Protein AF-A0AAN1XV46-F1 (afdb_monomer_lite)

Secondary structure (DSSP, 8-state):
-HHHHHHHHHHHHHTT--HHHHHHHHHHHHHHHHHHHHH-TT-HHHHHHHHHHHHHHHHTT--HHHH--S-HHHHHHHHHHHTT-TTTHHHHHHHHHHHHHHTT-HHHHHHHHHHHHHHHHHHSTT-HHHHHHHHHHHHHHHHHH--HHHHHHHHHHHTSTTS-GGG--HHHHHHHHHHHHHHHTT-TT--HHHHHHHHHHHHHHHHS------S-S--TT-S---PPPTT--BTTTTB-HHHHHHHHHHHHHHHHTT-GGGGHHHHHHHHHHHHHHHHH-TT-THHHHHHHHHHHHHHHH--HHHHHHHHHHHHHHHHH-TTSHHHHHTT--

Foldseek 3Di:
DLVVLVVCVVVCVVVPDFLLVLLVSLLVLLLVLLCCVVPPVPPPVNLVSLVVNLVSCLVQLPALQQSLSLSLVSSLVSLVVCCPPPVRNVSSVVSNVRVVCLVPPLLVSLVSQLVSLVVQCVVRVLRQCSLLSNLSSLLLSCLSPVDCVSVLSSLQSLLDPSHPLLLNDPLSCVRNVVQLVCLCVPHPPHDPSSNVSSVSNVVCNVPDPRDPCPPDPPPVLPDPQDADDQCAFFFPVRAGPVRLVVLLVVLVVVLVVVVAQVCLVSLVRSVRRLVRNCSNRVRHLCSLVSLLSSLVSLVSNPDPSSVVVNVVSLSCCSRNPVSDPSNVVSSVD

Structure (mmCIF, N/CA/C/O backbone):
data_AF-A0AAN1XV46-F1
#
_entry.id   AF-A0AAN1XV46-F1
#
loop_
_atom_site.group_PDB
_atom_site.id
_atom_site.type_symbol
_atom_site.label_atom_id
_atom_site.label_alt_id
_atom_site.label_comp_id
_atom_site.label_asym_id
_atom_site.label_entity_id
_atom_site.label_seq_id
_atom_site.pdbx_PDB_ins_code
_atom_site.Cartn_x
_atom_site.Cartn_y
_atom_site.Cartn_z
_atom_site.occupancy
_atom_site.B_iso_or_equiv
_atom_site.auth_seq_id
_atom_site.auth_comp_id
_atom_site.auth_asym_id
_atom_site.auth_atom_id
_atom_site.pdbx_PDB_model_num
ATOM 1 N N . MET A 1 1 ? -21.888 11.634 14.344 1.00 65.06 1 MET A N 1
ATOM 2 C CA . MET A 1 1 ? -21.239 10.552 13.579 1.00 65.06 1 MET A CA 1
ATOM 3 C C . MET A 1 1 ? -20.316 9.718 14.468 1.00 65.06 1 MET A C 1
ATOM 5 O O . MET A 1 1 ? -20.618 8.549 14.656 1.00 65.06 1 MET A O 1
ATOM 9 N N . TYR A 1 2 ? -19.307 10.312 15.125 1.00 64.69 2 TYR A N 1
ATOM 10 C CA . TYR A 1 2 ? -18.382 9.613 16.047 1.00 64.69 2 TYR A CA 1
ATOM 11 C C . TYR A 1 2 ? -19.050 8.652 17.052 1.00 64.69 2 TYR A C 1
ATOM 13 O O . TYR A 1 2 ? -18.751 7.462 17.062 1.00 64.69 2 TYR A O 1
ATOM 21 N N . LYS A 1 3 ? -19.997 9.141 17.872 1.00 70.38 3 LYS A N 1
ATOM 22 C CA . LYS A 1 3 ? -20.675 8.310 18.890 1.00 70.38 3 LYS A CA 1
ATOM 23 C C . LYS A 1 3 ? -21.382 7.097 18.276 1.00 70.38 3 LYS A C 1
ATOM 25 O O . LYS A 1 3 ? -21.417 6.040 18.890 1.00 70.38 3 LYS A O 1
ATOM 30 N N . THR A 1 4 ? -21.920 7.256 17.069 1.00 75.38 4 THR A N 1
ATOM 31 C CA . THR A 1 4 ? -22.588 6.186 16.324 1.00 75.38 4 THR A CA 1
ATOM 32 C C . THR A 1 4 ? -21.579 5.153 15.834 1.00 75.38 4 THR A C 1
ATOM 34 O O . THR A 1 4 ? -21.790 3.971 16.066 1.00 75.38 4 THR A O 1
ATOM 37 N N . MET A 1 5 ? -20.468 5.586 15.227 1.00 74.12 5 MET A N 1
ATOM 38 C CA . MET A 1 5 ? -19.409 4.684 14.754 1.00 74.12 5 MET A CA 1
ATOM 39 C C . MET A 1 5 ? -18.810 3.884 15.912 1.00 74.12 5 MET A C 1
ATOM 41 O O . MET A 1 5 ? -18.788 2.658 15.863 1.00 74.12 5 MET A O 1
ATOM 45 N N . LYS A 1 6 ? -18.451 4.558 17.013 1.00 73.62 6 LYS A N 1
ATOM 46 C CA . LYS A 1 6 ? -17.937 3.890 18.212 1.00 73.62 6 LYS A CA 1
ATOM 47 C C . LYS A 1 6 ? -18.947 2.912 18.822 1.00 73.62 6 LYS A C 1
ATOM 49 O O . LYS A 1 6 ? -18.564 1.809 19.184 1.00 73.62 6 LYS A O 1
ATOM 54 N N . ALA A 1 7 ? -20.228 3.272 18.905 1.00 76.19 7 ALA A N 1
ATOM 55 C CA . ALA A 1 7 ? -21.250 2.355 19.411 1.00 76.19 7 ALA A CA 1
ATOM 56 C C . ALA A 1 7 ? -21.427 1.117 18.514 1.00 76.19 7 ALA A C 1
ATOM 58 O O . ALA A 1 7 ? -21.650 0.022 19.027 1.00 76.19 7 ALA A O 1
ATOM 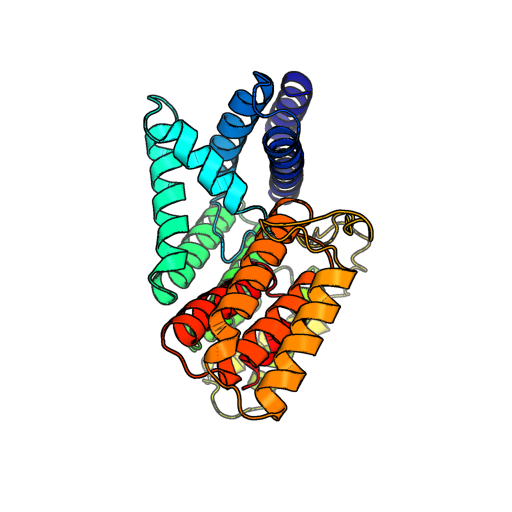59 N N . VAL A 1 8 ? -21.315 1.276 17.188 1.00 77.25 8 VAL A N 1
ATOM 60 C CA . VAL A 1 8 ? -21.318 0.154 16.236 1.00 77.25 8 VAL A CA 1
ATOM 61 C C . VAL A 1 8 ? -20.093 -0.732 16.453 1.00 77.25 8 VAL A C 1
ATOM 63 O O . VAL A 1 8 ? -20.259 -1.945 16.556 1.00 77.25 8 VAL A O 1
ATOM 66 N N . TYR A 1 9 ? -18.905 -0.138 16.608 1.00 79.69 9 TYR A N 1
ATOM 67 C CA . TYR A 1 9 ? -17.678 -0.871 16.918 1.00 79.69 9 TYR A CA 1
ATOM 68 C C . TYR A 1 9 ? -17.781 -1.651 18.224 1.00 79.69 9 TYR A C 1
ATOM 70 O O . TYR A 1 9 ? -17.557 -2.854 18.239 1.00 79.69 9 TYR A O 1
ATOM 78 N N . ASP A 1 10 ? -18.173 -0.991 19.314 1.00 78.00 10 ASP A N 1
ATOM 79 C CA . ASP A 1 10 ? -18.246 -1.606 20.639 1.00 78.00 10 ASP A CA 1
ATOM 80 C C . ASP A 1 10 ? -19.268 -2.757 20.649 1.00 78.00 10 ASP A C 1
ATOM 82 O O . ASP A 1 10 ? -18.996 -3.835 21.180 1.00 78.00 10 ASP A O 1
ATOM 86 N N . LYS A 1 11 ? -20.427 -2.568 20.000 1.00 79.94 11 LYS A N 1
ATOM 87 C CA . LYS A 1 11 ? -21.441 -3.621 19.829 1.00 79.94 11 LYS A CA 1
ATOM 88 C C . LYS A 1 11 ? -20.911 -4.789 18.997 1.00 79.94 11 LYS A C 1
ATOM 90 O O . LYS A 1 11 ? -21.185 -5.949 19.304 1.00 79.94 11 LYS A O 1
ATOM 95 N N . GLY A 1 12 ? -20.178 -4.476 17.939 1.00 78.12 12 GLY A N 1
ATOM 96 C CA . GLY A 1 12 ? -19.571 -5.441 17.045 1.00 78.12 12 GLY A CA 1
ATOM 97 C C . GLY A 1 12 ? -18.486 -6.287 17.699 1.00 78.12 12 GLY A C 1
ATOM 98 O O . GLY A 1 12 ? -18.558 -7.514 17.704 1.00 78.12 12 GLY A O 1
ATOM 99 N N . ALA A 1 13 ? -17.536 -5.626 18.355 1.00 76.81 13 ALA A N 1
ATOM 100 C CA . ALA A 1 13 ? -16.491 -6.255 19.148 1.00 76.81 13 ALA A CA 1
ATOM 101 C C . ALA A 1 13 ? -17.080 -7.153 20.249 1.00 76.81 13 ALA A C 1
ATOM 103 O O . ALA A 1 13 ? -16.630 -8.285 20.413 1.00 76.81 13 ALA A O 1
ATOM 104 N N . ALA A 1 14 ? -18.136 -6.704 20.939 1.00 77.50 14 ALA A N 1
ATOM 105 C CA . ALA A 1 14 ? -18.854 -7.516 21.926 1.00 77.50 14 ALA A CA 1
ATOM 106 C C . ALA A 1 14 ? -19.560 -8.745 21.321 1.00 77.50 14 ALA A C 1
ATOM 108 O O . ALA A 1 14 ? -19.832 -9.707 22.034 1.00 77.50 14 ALA A O 1
ATOM 109 N N . SER A 1 15 ? -19.840 -8.725 20.015 1.00 82.06 15 SER A N 1
ATOM 110 C CA . SER A 1 15 ? -20.450 -9.836 19.275 1.00 82.06 15 SER A CA 1
ATOM 111 C C . SER A 1 15 ? -19.416 -10.791 18.660 1.00 82.06 15 SER A C 1
ATOM 113 O O . SER A 1 15 ? -19.807 -11.729 17.972 1.00 82.06 15 SER A O 1
ATOM 115 N N . GLY A 1 16 ? -18.117 -10.569 18.898 1.00 81.50 16 GLY A N 1
ATOM 116 C CA . GLY A 1 16 ? -17.047 -11.428 18.388 1.00 81.50 16 GLY A CA 1
ATOM 117 C C . GLY A 1 16 ? -16.738 -11.221 16.905 1.00 81.50 16 GLY A C 1
ATOM 118 O O . GLY A 1 16 ? -16.591 -12.201 16.184 1.00 81.50 16 GLY A O 1
ATOM 119 N N . TRP A 1 17 ? -16.657 -9.963 16.452 1.00 82.75 17 TRP A N 1
ATOM 120 C CA . TRP A 1 17 ? -16.274 -9.616 15.075 1.00 82.75 17 TRP A CA 1
ATOM 121 C C . TRP A 1 17 ? -15.082 -10.415 14.542 1.00 82.75 17 TRP A C 1
ATOM 123 O O . TRP A 1 17 ? -14.042 -10.524 15.204 1.00 82.75 17 TRP A O 1
ATOM 133 N N . HIS A 1 18 ? -15.241 -10.888 13.306 1.00 85.12 18 HIS A N 1
ATOM 134 C CA . HIS A 1 18 ? -14.164 -11.463 12.514 1.00 85.12 18 HIS A CA 1
ATOM 135 C C . HIS A 1 18 ? -13.169 -10.369 12.108 1.00 85.12 18 HIS A C 1
ATOM 137 O O . HIS A 1 18 ? -13.469 -9.172 12.187 1.00 85.12 18 HIS A O 1
ATOM 143 N N . LEU A 1 19 ? -11.976 -10.759 11.652 1.00 87.00 19 LEU A N 1
ATOM 144 C CA . LEU A 1 19 ? -10.972 -9.784 11.220 1.00 87.00 19 LEU A CA 1
ATOM 145 C C . LEU A 1 19 ? -11.500 -8.922 10.060 1.00 87.00 19 LEU A C 1
ATOM 147 O O . LEU A 1 19 ? -11.305 -7.709 10.058 1.00 87.00 19 LEU A O 1
ATOM 151 N N . ALA A 1 20 ? -12.250 -9.531 9.136 1.00 82.44 20 ALA A N 1
ATOM 152 C CA . ALA A 1 20 ? -12.900 -8.836 8.023 1.00 82.44 20 ALA A CA 1
ATOM 153 C C . ALA A 1 20 ? -13.781 -7.659 8.480 1.00 82.44 20 ALA A C 1
ATOM 155 O O . ALA A 1 20 ? -13.683 -6.568 7.925 1.00 82.44 20 ALA A O 1
ATOM 156 N N . ASP A 1 21 ? -14.603 -7.863 9.517 1.00 83.69 21 ASP A N 1
ATOM 157 C CA . ASP A 1 21 ? -15.519 -6.835 10.028 1.00 83.69 21 ASP A CA 1
ATOM 158 C C . ASP A 1 21 ? -14.743 -5.650 10.626 1.00 83.69 21 ASP A C 1
ATOM 160 O O . ASP A 1 21 ? -15.125 -4.487 10.476 1.00 83.69 21 ASP A O 1
ATOM 164 N N . LYS A 1 22 ? -13.616 -5.935 11.294 1.00 87.25 22 LYS A N 1
ATOM 165 C CA . LYS A 1 22 ? -12.754 -4.896 11.869 1.00 87.25 22 LYS A CA 1
ATOM 166 C C . LYS A 1 22 ? -12.048 -4.073 10.796 1.00 87.25 22 LYS A C 1
ATOM 168 O O . LYS A 1 22 ? -11.961 -2.857 10.947 1.00 8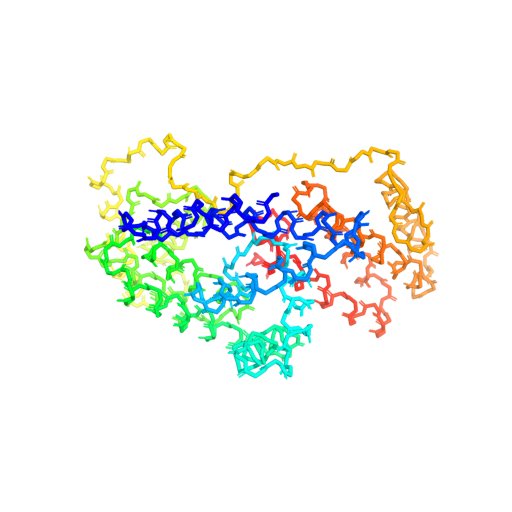7.25 22 LYS A O 1
ATOM 173 N N . LEU A 1 23 ? -11.565 -4.722 9.738 1.00 85.75 23 LEU A N 1
ATOM 174 C CA . LEU A 1 23 ? -10.908 -4.060 8.609 1.00 85.75 23 LEU A CA 1
ATOM 175 C C . LEU A 1 23 ? -11.890 -3.170 7.830 1.00 85.75 23 LEU A C 1
ATOM 177 O O . LEU A 1 23 ? -11.560 -2.026 7.522 1.00 85.75 23 LEU A O 1
ATOM 181 N N . ASP A 1 24 ? -13.122 -3.635 7.602 1.00 82.50 24 ASP A N 1
ATOM 182 C CA . ASP A 1 24 ? -14.183 -2.840 6.959 1.00 82.50 24 ASP A CA 1
ATOM 183 C C . ASP A 1 24 ? -14.545 -1.592 7.783 1.00 82.50 24 ASP A C 1
ATOM 185 O O . ASP A 1 24 ? -14.610 -0.459 7.285 1.00 82.50 24 ASP A O 1
ATOM 189 N N . TYR A 1 25 ? -14.697 -1.776 9.098 1.00 85.56 25 TYR A N 1
ATOM 190 C CA . TYR A 1 25 ? -14.918 -0.657 10.005 1.00 85.56 25 TYR A CA 1
ATOM 191 C C . TYR A 1 25 ? -13.743 0.328 9.998 1.00 85.56 25 TYR A C 1
ATOM 193 O O . TYR A 1 25 ? -13.960 1.542 9.974 1.00 85.56 25 TYR A O 1
ATOM 201 N N . PHE A 1 26 ? -12.507 -0.172 9.990 1.00 88.56 26 PHE A N 1
ATOM 202 C CA . PHE A 1 26 ? -11.319 0.669 9.936 1.00 88.56 26 PHE A CA 1
ATOM 203 C C . PHE A 1 26 ? -11.252 1.483 8.638 1.00 88.56 26 PHE A C 1
ATOM 205 O O . PHE A 1 26 ? -11.089 2.699 8.713 1.00 88.56 26 PHE A O 1
ATOM 212 N N . SER A 1 27 ? -11.517 0.880 7.474 1.00 83.56 27 SER A N 1
ATOM 213 C CA . SER A 1 27 ? -11.634 1.618 6.205 1.00 83.56 27 SER A CA 1
ATOM 214 C C . SER A 1 27 ? -12.686 2.731 6.286 1.00 83.56 27 SER A C 1
ATOM 216 O O . SER A 1 27 ? -12.450 3.858 5.851 1.00 83.56 27 SER A O 1
ATOM 218 N N . THR A 1 28 ? -13.834 2.461 6.915 1.00 84.12 28 THR A N 1
ATOM 219 C CA . THR A 1 28 ? -14.880 3.478 7.115 1.00 84.12 28 THR A CA 1
ATOM 220 C C . THR A 1 28 ? -14.403 4.634 8.004 1.00 84.12 28 THR A C 1
ATOM 222 O O . THR A 1 28 ? -14.747 5.794 7.759 1.00 84.12 28 THR A O 1
ATOM 225 N N . VAL A 1 29 ? -13.603 4.346 9.038 1.00 88.94 29 VAL A N 1
ATOM 226 C CA . VAL A 1 29 ? -12.967 5.371 9.881 1.00 88.94 29 VAL A CA 1
ATOM 227 C C . VAL A 1 29 ? -11.990 6.214 9.069 1.00 88.94 29 VAL A C 1
ATOM 229 O O . VAL A 1 29 ? -12.037 7.438 9.191 1.00 88.94 29 VAL A O 1
ATOM 232 N N . LEU A 1 30 ? -11.165 5.595 8.221 1.00 88.81 30 LEU A N 1
ATOM 233 C CA . LEU A 1 30 ? -10.229 6.311 7.354 1.00 88.81 30 LEU A CA 1
ATOM 234 C C . LEU A 1 30 ? -10.972 7.229 6.379 1.00 88.81 30 LEU A C 1
ATOM 236 O O . LEU A 1 30 ? -10.674 8.418 6.318 1.00 88.81 30 LEU A O 1
ATOM 240 N N . ASP A 1 31 ? -11.994 6.732 5.681 1.00 84.12 31 ASP A N 1
ATOM 241 C CA . ASP A 1 31 ? -12.772 7.536 4.729 1.00 84.12 31 ASP A CA 1
ATOM 242 C C . ASP A 1 31 ? -13.469 8.728 5.404 1.00 84.12 31 ASP A C 1
ATOM 244 O O . ASP A 1 31 ? -13.415 9.857 4.904 1.00 84.12 31 ASP A O 1
ATOM 248 N N . ALA A 1 32 ? -14.074 8.509 6.576 1.00 85.88 32 ALA A N 1
ATOM 249 C CA . ALA A 1 32 ? -14.659 9.589 7.363 1.00 85.88 32 ALA A CA 1
ATOM 250 C C . ALA A 1 32 ? -13.591 10.591 7.822 1.00 85.88 32 ALA A C 1
ATOM 252 O O . ALA A 1 32 ? -13.772 11.801 7.689 1.00 85.88 32 ALA A O 1
ATOM 253 N N . GLY A 1 33 ? -12.473 10.092 8.343 1.00 89.62 33 GLY A N 1
ATOM 254 C CA . GLY A 1 33 ? -11.365 10.889 8.842 1.00 89.62 33 GLY A CA 1
ATOM 255 C C . GLY A 1 33 ? -10.748 11.791 7.779 1.00 89.62 33 GLY A C 1
ATOM 256 O O . GLY A 1 33 ? -10.636 12.999 7.994 1.00 89.62 33 GLY A O 1
ATOM 257 N N . ARG A 1 34 ? -10.456 11.240 6.596 1.00 89.56 34 ARG A N 1
ATOM 258 C CA . ARG A 1 34 ? -9.976 11.997 5.431 1.00 89.56 34 ARG A CA 1
ATOM 259 C C . ARG A 1 34 ? -10.951 13.099 5.034 1.00 89.56 34 ARG A C 1
ATOM 261 O O . ARG A 1 34 ? -10.552 14.251 4.880 1.00 89.56 34 ARG A O 1
ATOM 268 N N . ALA A 1 35 ? -12.240 12.772 4.912 1.00 85.25 35 ALA A N 1
ATOM 269 C CA . ALA A 1 35 ? -13.261 13.750 4.544 1.00 85.25 35 ALA A CA 1
ATOM 270 C C . ALA A 1 35 ? -13.363 14.897 5.566 1.00 85.25 35 ALA A C 1
ATOM 272 O O . ALA A 1 35 ? -13.546 16.056 5.180 1.00 85.25 35 ALA A O 1
ATOM 273 N N . TYR A 1 36 ? -13.225 14.591 6.860 1.00 89.94 36 TYR A N 1
ATOM 274 C CA . TYR A 1 36 ? -13.186 15.597 7.919 1.00 89.94 36 TYR A CA 1
ATOM 275 C C . TYR A 1 36 ? -11.918 16.446 7.862 1.00 89.94 36 TYR A C 1
ATOM 277 O O . TYR A 1 36 ? -12.033 17.665 7.922 1.00 89.94 36 TYR A O 1
ATOM 285 N N . GLU A 1 37 ? -10.735 15.857 7.690 1.00 91.38 37 GLU A N 1
ATOM 286 C CA . GLU A 1 37 ? -9.494 16.635 7.586 1.00 91.38 37 GLU A CA 1
ATOM 287 C C . GLU A 1 37 ? -9.535 17.608 6.402 1.00 91.38 37 GLU A C 1
ATOM 289 O O . GLU A 1 37 ? -9.153 18.767 6.546 1.00 91.38 37 GLU A O 1
ATOM 294 N N . LEU A 1 38 ? -10.065 17.162 5.261 1.00 86.31 38 LEU A N 1
ATOM 295 C CA . LEU A 1 38 ? -10.110 17.956 4.034 1.00 86.31 38 LEU A CA 1
ATOM 296 C C . LEU A 1 38 ? -11.186 19.052 4.053 1.00 86.31 38 LEU A C 1
ATOM 298 O O . LEU A 1 38 ? -10.983 20.116 3.475 1.00 86.31 38 LEU A O 1
ATOM 302 N N . ARG A 1 39 ? -12.346 18.818 4.687 1.00 86.50 39 ARG A N 1
ATOM 303 C CA . ARG A 1 39 ? -13.511 19.729 4.588 1.00 86.50 39 ARG A CA 1
ATOM 304 C C . ARG A 1 39 ? -13.920 20.393 5.898 1.00 86.50 39 ARG A C 1
ATOM 306 O O . ARG A 1 39 ? -14.662 21.373 5.876 1.00 86.50 39 ARG A O 1
ATOM 313 N N . ARG A 1 40 ? -13.528 19.830 7.040 1.00 87.50 40 ARG A N 1
ATOM 314 C CA . ARG A 1 40 ? -13.988 20.211 8.388 1.00 87.50 40 ARG A CA 1
ATOM 315 C C . ARG A 1 40 ? -12.877 20.041 9.425 1.00 87.50 40 ARG A C 1
ATOM 317 O O . ARG A 1 40 ? -13.095 19.463 10.489 1.00 87.50 40 ARG A O 1
ATOM 324 N N . ARG A 1 41 ? -11.683 20.542 9.104 1.00 89.00 41 ARG A N 1
ATOM 325 C CA . ARG A 1 41 ? -10.469 20.333 9.903 1.00 89.00 41 ARG A CA 1
ATOM 326 C C . ARG A 1 41 ? -10.633 20.722 11.374 1.00 89.00 41 ARG A C 1
ATOM 328 O O . ARG A 1 41 ? -10.190 19.973 12.242 1.00 89.00 41 ARG A O 1
ATOM 335 N N . ASP A 1 42 ? -11.313 21.839 11.622 1.00 89.19 42 ASP A N 1
ATOM 336 C CA . ASP A 1 42 ? -11.521 22.415 12.957 1.00 89.19 42 ASP A CA 1
ATOM 337 C C . ASP A 1 42 ? -12.712 21.801 13.719 1.00 89.19 42 ASP A C 1
ATOM 339 O O . ASP A 1 42 ? -12.996 22.190 14.853 1.00 89.19 42 ASP A O 1
ATOM 343 N N . ASP A 1 43 ? -13.435 20.843 13.126 1.00 89.44 43 ASP A N 1
ATOM 344 C CA . ASP A 1 43 ? -14.524 20.147 13.814 1.00 89.44 43 ASP A CA 1
ATOM 345 C C . ASP A 1 43 ? -13.940 19.252 14.928 1.00 89.44 43 ASP A C 1
ATOM 347 O O . ASP A 1 43 ? -13.081 18.409 14.648 1.00 89.44 43 ASP A O 1
ATOM 351 N N . PRO A 1 44 ? -14.416 19.350 16.185 1.00 87.31 44 PRO A N 1
ATOM 352 C CA . PRO A 1 44 ? -13.947 18.500 17.282 1.00 87.31 44 PRO A CA 1
ATOM 353 C C . PRO A 1 44 ? -14.053 16.990 17.004 1.00 87.31 44 PRO A C 1
ATOM 355 O O . PRO A 1 44 ? -13.326 16.195 17.600 1.00 87.31 44 PRO A O 1
ATOM 358 N N . GLN A 1 45 ? -14.944 16.568 16.098 1.00 88.31 45 GLN A N 1
ATOM 359 C CA . GLN A 1 45 ? -15.054 15.168 15.679 1.00 88.31 45 GLN A CA 1
ATOM 360 C C . GLN A 1 45 ? -13.829 14.689 14.892 1.00 88.31 45 GLN A C 1
ATOM 362 O O . GLN A 1 45 ? -13.541 13.495 14.930 1.00 88.31 45 GLN A O 1
ATOM 367 N N . ASN A 1 46 ? -13.084 15.585 14.239 1.00 90.44 46 ASN A N 1
ATOM 368 C CA . ASN A 1 46 ? -11.854 15.239 13.530 1.00 90.44 46 ASN A CA 1
ATOM 369 C C . ASN A 1 46 ? -10.777 14.722 14.499 1.00 90.44 46 ASN A C 1
ATOM 371 O O . ASN A 1 46 ? -10.190 13.667 14.273 1.00 90.44 46 ASN A O 1
ATOM 375 N N . ALA A 1 47 ? -10.579 15.400 15.636 1.00 90.38 47 ALA A N 1
ATOM 376 C CA . ALA A 1 47 ? -9.656 14.933 16.675 1.00 90.38 47 ALA A CA 1
ATOM 377 C C . ALA A 1 47 ? -10.053 13.540 17.197 1.00 90.38 47 ALA A C 1
ATOM 379 O O . ALA A 1 47 ? -9.212 12.654 17.326 1.00 90.38 47 ALA A O 1
ATOM 380 N N . ALA A 1 48 ? -11.351 13.315 17.415 1.00 90.25 48 ALA A N 1
ATOM 381 C CA . ALA A 1 48 ? -11.857 12.021 17.861 1.00 90.25 48 ALA A CA 1
ATOM 382 C C . ALA A 1 48 ? -11.639 10.898 16.823 1.00 90.25 48 ALA A C 1
ATOM 384 O O . ALA A 1 48 ? -11.309 9.775 17.202 1.00 90.25 48 ALA A O 1
ATOM 385 N N . LEU A 1 49 ? -11.789 11.194 15.526 1.00 92.06 49 LEU A N 1
ATOM 386 C CA . LEU A 1 49 ? -11.508 10.248 14.437 1.00 92.06 49 LEU A CA 1
ATOM 387 C C . LEU A 1 49 ? -10.016 9.903 14.344 1.00 92.06 49 LEU A C 1
ATOM 389 O O . LEU A 1 49 ? -9.686 8.728 14.185 1.00 92.06 49 LEU A O 1
ATOM 393 N N . LYS A 1 50 ? -9.118 10.877 14.538 1.00 94.69 50 LYS A N 1
ATOM 394 C CA . LYS A 1 50 ? -7.666 10.629 14.613 1.00 94.69 50 LYS A CA 1
ATOM 395 C C . LYS A 1 50 ? -7.311 9.691 15.769 1.00 94.69 50 LYS A C 1
ATOM 397 O O . LYS A 1 50 ? -6.554 8.745 15.580 1.00 94.69 50 LYS A O 1
ATOM 402 N N . GLY A 1 51 ? -7.921 9.890 16.940 1.00 93.88 51 GLY A N 1
ATOM 403 C CA . GLY A 1 51 ? -7.738 8.999 18.089 1.00 93.88 51 GLY A CA 1
ATOM 404 C C . GLY A 1 51 ? -8.180 7.558 17.806 1.00 93.88 51 GLY A C 1
ATOM 405 O O . GLY A 1 51 ? -7.427 6.628 18.083 1.00 93.88 51 GLY A O 1
ATOM 406 N N . ILE A 1 52 ? -9.358 7.366 17.191 1.00 91.88 52 ILE A N 1
ATOM 407 C CA . ILE A 1 52 ? -9.823 6.029 16.767 1.00 91.88 52 ILE A CA 1
ATOM 408 C C . ILE A 1 52 ? -8.871 5.424 15.736 1.00 91.88 52 ILE A C 1
ATOM 410 O O . ILE A 1 52 ? -8.596 4.230 15.791 1.00 91.88 52 ILE A O 1
ATOM 414 N N . THR A 1 53 ? -8.389 6.232 14.793 1.00 94.56 53 THR A N 1
ATOM 415 C CA . THR A 1 53 ? -7.474 5.768 13.747 1.00 94.56 53 THR A CA 1
ATOM 416 C C . THR A 1 53 ? -6.219 5.168 14.366 1.00 94.56 53 THR A C 1
ATOM 418 O O . THR A 1 53 ? -5.848 4.068 13.985 1.00 94.56 53 THR A O 1
ATOM 421 N N . VAL A 1 54 ? -5.626 5.815 15.377 1.00 96.12 54 VAL A N 1
ATOM 422 C CA . VAL A 1 54 ? -4.470 5.264 16.110 1.00 96.12 54 VAL A CA 1
ATOM 423 C C . VAL A 1 54 ? -4.825 3.971 16.848 1.00 96.12 54 VAL A C 1
ATOM 425 O O . VAL A 1 54 ? -4.080 2.997 16.754 1.00 96.12 54 VAL A O 1
ATOM 428 N N . ASP A 1 55 ? -5.965 3.936 17.544 1.00 93.50 55 ASP A N 1
ATOM 429 C CA . ASP A 1 55 ? -6.397 2.755 18.304 1.00 93.50 55 ASP A CA 1
ATOM 430 C C . ASP A 1 55 ? -6.590 1.534 17.384 1.00 93.50 55 ASP A C 1
ATOM 432 O O . ASP A 1 55 ? -6.091 0.444 17.669 1.00 93.50 55 ASP A O 1
ATOM 436 N N . LEU A 1 56 ? -7.286 1.721 16.258 1.00 91.94 56 LEU A N 1
ATOM 437 C CA . LEU A 1 56 ? -7.550 0.657 15.290 1.00 91.94 56 LEU A CA 1
ATOM 438 C C . LEU A 1 56 ? -6.307 0.278 14.493 1.00 91.94 56 LEU A C 1
ATOM 440 O O . LEU A 1 56 ? -6.058 -0.911 14.338 1.00 91.94 56 LEU A O 1
ATOM 444 N N . ALA A 1 57 ? -5.514 1.248 14.031 1.00 93.81 57 ALA A N 1
ATOM 445 C CA . ALA A 1 57 ? -4.273 0.978 13.311 1.00 93.81 57 ALA A CA 1
ATOM 446 C C . ALA A 1 57 ? -3.3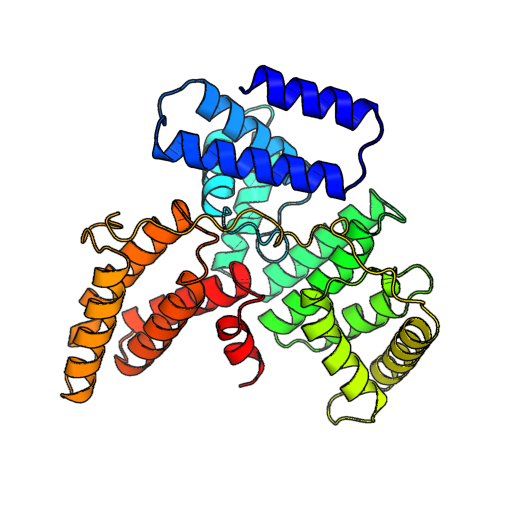01 0.169 14.178 1.00 93.81 57 ALA A C 1
ATOM 448 O O . ALA A 1 57 ? -2.700 -0.789 13.707 1.00 93.81 57 ALA A O 1
ATOM 449 N N . SER A 1 58 ? -3.197 0.482 15.472 1.00 93.94 58 SER A N 1
ATOM 450 C CA . SER A 1 58 ? -2.384 -0.309 16.397 1.00 93.94 58 SER A CA 1
ATOM 451 C C . SER A 1 58 ? -2.963 -1.705 16.629 1.00 93.94 58 SER A C 1
ATOM 453 O O . SER A 1 58 ? -2.224 -2.686 16.609 1.00 93.94 58 SER A O 1
ATOM 455 N N . GLN A 1 59 ? -4.280 -1.817 16.827 1.00 91.44 59 GLN A N 1
ATOM 456 C CA . GLN A 1 59 ? -4.934 -3.105 17.059 1.00 91.44 59 GLN A CA 1
ATOM 457 C C . GLN A 1 59 ? -4.862 -4.037 15.843 1.00 91.44 59 GLN A C 1
ATOM 459 O O . GLN A 1 59 ? -4.746 -5.249 16.014 1.00 91.44 59 GLN A O 1
ATOM 464 N N . LEU A 1 60 ? -4.981 -3.479 14.641 1.00 91.31 60 LEU A N 1
ATOM 465 C CA . LEU A 1 60 ? -5.019 -4.205 13.375 1.00 91.31 60 LEU A CA 1
ATOM 466 C C . LEU A 1 60 ? -3.648 -4.324 12.719 1.00 91.31 60 LEU A C 1
ATOM 468 O O . LEU A 1 60 ? -3.581 -4.785 11.588 1.00 91.31 60 LEU A O 1
ATOM 472 N N . GLN A 1 61 ? -2.582 -3.945 13.430 1.00 92.94 61 GLN A N 1
ATOM 473 C CA . GLN A 1 61 ? -1.210 -4.002 12.932 1.00 92.94 61 GLN A CA 1
ATOM 474 C C . GLN A 1 61 ? -1.071 -3.312 11.569 1.00 92.94 61 GLN A C 1
ATOM 476 O O . GLN A 1 61 ? -0.655 -3.924 10.593 1.00 92.94 61 GLN A O 1
ATOM 481 N N . TYR A 1 62 ? -1.479 -2.041 11.503 1.00 91.62 62 TYR A N 1
ATOM 482 C CA . TYR A 1 62 ? -1.384 -1.254 10.281 1.00 91.62 62 TYR A CA 1
ATOM 483 C C . TYR A 1 62 ? 0.042 -1.282 9.742 1.00 91.62 62 TYR A C 1
ATOM 485 O O . TYR A 1 62 ? 0.988 -0.894 10.435 1.00 91.62 62 TYR A O 1
ATOM 493 N N . ASP A 1 63 ? 0.137 -1.665 8.478 1.00 89.25 63 ASP A N 1
ATOM 494 C CA . ASP A 1 63 ? 1.371 -1.708 7.718 1.00 89.25 63 ASP A CA 1
ATOM 495 C C . ASP A 1 63 ? 1.099 -1.210 6.288 1.00 89.25 63 ASP A C 1
ATOM 497 O O . ASP A 1 63 ? 0.121 -1.647 5.660 1.00 89.25 63 ASP A O 1
ATOM 501 N N . PRO A 1 64 ? 1.912 -0.275 5.768 1.00 83.12 64 PRO A N 1
ATOM 502 C CA . PRO A 1 64 ? 1.637 0.357 4.485 1.00 83.12 64 PRO A CA 1
ATOM 503 C C . PRO A 1 64 ? 1.731 -0.621 3.307 1.00 83.12 64 PRO A C 1
ATOM 505 O O . PRO A 1 64 ? 1.024 -0.439 2.317 1.00 83.12 64 PRO A O 1
ATOM 508 N N . LEU A 1 65 ? 2.518 -1.699 3.411 1.00 84.81 65 LEU A N 1
ATOM 509 C CA . LEU A 1 65 ? 2.658 -2.682 2.341 1.00 84.81 65 LEU A CA 1
ATOM 510 C C . LEU A 1 65 ? 1.397 -3.532 2.171 1.00 84.81 65 LEU A C 1
ATOM 512 O O . LEU A 1 65 ? 1.060 -3.879 1.039 1.00 84.81 65 LEU A O 1
ATOM 516 N N . ILE A 1 66 ? 0.693 -3.870 3.256 1.00 82.56 66 ILE A N 1
ATOM 517 C CA . ILE A 1 66 ? -0.451 -4.804 3.221 1.00 82.56 66 ILE A CA 1
ATOM 518 C C . ILE A 1 66 ? -1.823 -4.146 3.402 1.00 82.56 66 ILE A C 1
ATOM 520 O O . ILE A 1 66 ? -2.811 -4.687 2.904 1.00 82.56 66 ILE A O 1
ATOM 524 N N . SER A 1 67 ? -1.915 -2.974 4.040 1.00 80.38 67 SER A N 1
ATOM 525 C CA . SER A 1 67 ? -3.217 -2.352 4.363 1.00 80.38 67 SER A CA 1
ATOM 526 C C . SER A 1 67 ? -3.956 -1.830 3.120 1.00 80.38 67 SER A C 1
ATOM 528 O O . SER A 1 67 ? -5.183 -1.895 3.059 1.00 80.38 67 SER A O 1
ATOM 530 N N . ASN A 1 68 ? -3.219 -1.423 2.074 1.00 71.56 68 ASN A N 1
ATOM 531 C CA . ASN A 1 68 ? -3.733 -1.117 0.727 1.00 71.56 68 ASN A CA 1
ATOM 532 C C . ASN A 1 68 ? -4.959 -0.177 0.673 1.00 71.56 68 ASN A C 1
ATOM 534 O O . ASN A 1 68 ? -5.805 -0.289 -0.215 1.00 71.56 68 ASN A O 1
ATOM 538 N N . ASP A 1 69 ? -5.100 0.730 1.634 1.00 72.19 69 ASP A N 1
ATOM 539 C CA . ASP A 1 69 ? -6.231 1.663 1.704 1.00 72.19 69 ASP A CA 1
ATOM 540 C C . ASP A 1 69 ? -5.969 2.986 0.971 1.00 72.19 69 ASP A C 1
ATOM 542 O O . ASP A 1 69 ? -6.907 3.761 0.758 1.00 72.19 69 ASP A O 1
ATOM 546 N N . ALA A 1 70 ? -4.712 3.232 0.574 1.00 69.31 70 ALA A N 1
ATOM 547 C CA . ALA A 1 70 ? -4.242 4.483 -0.020 1.00 69.31 70 ALA A CA 1
ATOM 548 C C . ALA A 1 70 ? -4.605 5.730 0.831 1.00 69.31 70 ALA A C 1
ATOM 550 O O . ALA A 1 70 ? -4.650 6.861 0.353 1.00 69.31 70 ALA A O 1
ATOM 551 N N . ALA A 1 71 ? -4.828 5.539 2.130 1.00 76.81 71 ALA A N 1
ATOM 552 C CA . ALA A 1 71 ? -5.102 6.550 3.142 1.00 76.81 71 ALA A CA 1
ATOM 553 C C . ALA A 1 71 ? -3.995 6.602 4.214 1.00 76.81 71 ALA A C 1
ATOM 555 O O . ALA A 1 71 ? -4.189 7.205 5.274 1.00 76.81 71 ALA A O 1
ATOM 556 N N . GLU A 1 72 ? -2.818 6.047 3.915 1.00 86.56 72 GLU A N 1
ATOM 557 C CA . GLU A 1 72 ? -1.619 6.076 4.762 1.00 86.56 72 GLU A CA 1
ATOM 558 C C . GLU A 1 72 ? -1.304 7.480 5.289 1.00 86.56 72 GLU A C 1
ATOM 560 O O . GLU A 1 72 ? -1.057 7.657 6.482 1.00 86.56 72 GLU A O 1
ATOM 565 N N . TRP A 1 73 ? -1.419 8.504 4.438 1.00 88.38 73 TRP A N 1
ATOM 566 C CA . TRP A 1 73 ? -1.218 9.902 4.825 1.00 88.38 73 TRP A CA 1
ATOM 567 C C . TRP A 1 73 ? -2.070 10.307 6.040 1.00 88.38 73 TRP A C 1
ATOM 569 O O . TRP A 1 73 ? -1.611 11.033 6.927 1.00 88.38 73 TRP A O 1
ATOM 579 N N . TYR A 1 74 ? -3.312 9.820 6.116 1.00 92.06 74 TYR A N 1
ATOM 580 C CA . TYR A 1 74 ? -4.228 10.127 7.208 1.00 92.06 74 TYR A CA 1
ATOM 581 C C . TYR A 1 74 ? -3.887 9.330 8.465 1.00 92.06 74 TYR A C 1
ATOM 583 O O . TYR A 1 74 ? -4.019 9.850 9.578 1.00 92.06 74 TYR A O 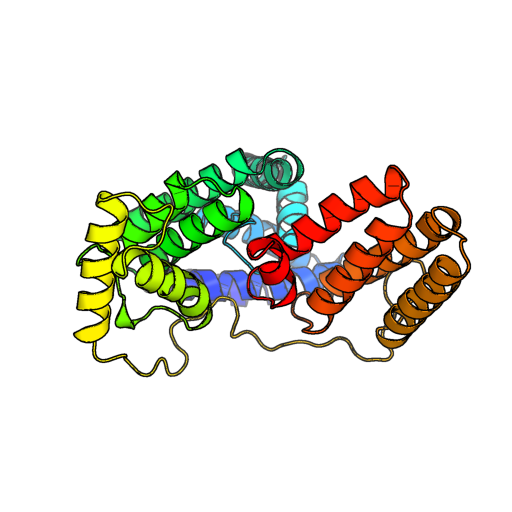1
ATOM 591 N N . VAL A 1 75 ? -3.392 8.101 8.310 1.00 93.88 75 VAL A N 1
ATOM 592 C CA . VAL A 1 75 ? -2.850 7.307 9.420 1.00 93.88 75 VAL A CA 1
ATOM 593 C C . VAL A 1 75 ? -1.621 8.001 10.009 1.00 93.88 75 VAL A C 1
ATOM 595 O O . VAL A 1 75 ? -1.580 8.222 11.222 1.00 93.88 75 VAL A O 1
ATOM 598 N N . ARG A 1 76 ? -0.682 8.461 9.169 1.00 94.06 76 ARG A N 1
ATOM 599 C CA . ARG A 1 76 ? 0.498 9.240 9.587 1.00 94.06 76 ARG A CA 1
ATOM 600 C C . ARG A 1 76 ? 0.104 10.516 10.317 1.00 94.06 76 ARG A C 1
ATOM 602 O O . ARG A 1 76 ? 0.621 10.805 11.398 1.00 94.06 76 ARG A O 1
ATOM 609 N N . LEU A 1 77 ? -0.843 11.269 9.760 1.00 94.81 77 LEU A N 1
ATOM 610 C CA . LEU A 1 77 ? -1.368 12.484 10.377 1.00 94.81 77 LEU A CA 1
ATOM 611 C C . LEU A 1 77 ? -1.996 12.201 11.749 1.00 94.81 77 LEU A C 1
ATOM 613 O O . LEU A 1 77 ? -1.762 12.941 12.707 1.00 94.81 77 LEU A O 1
ATOM 617 N N . SER A 1 78 ? -2.792 11.136 11.844 1.00 96.25 78 SER A N 1
ATOM 618 C CA . SER A 1 78 ? -3.457 10.725 13.082 1.00 96.25 78 SER A CA 1
ATOM 619 C C . SER A 1 78 ? -2.446 10.327 14.152 1.00 96.25 78 SER A C 1
ATOM 621 O O . SER A 1 78 ? -2.528 10.809 15.281 1.00 96.25 78 SER A O 1
ATOM 623 N N . ALA A 1 79 ? -1.452 9.517 13.788 1.00 96.94 79 ALA A N 1
ATOM 624 C CA . ALA A 1 79 ? -0.373 9.124 14.681 1.00 96.94 79 ALA A CA 1
ATOM 625 C C . ALA A 1 79 ? 0.454 10.339 15.133 1.00 96.94 79 ALA A C 1
ATOM 627 O O . ALA A 1 79 ? 0.683 10.525 16.324 1.00 96.94 79 ALA A O 1
ATOM 628 N N . THR A 1 80 ? 0.800 11.249 14.221 1.00 96.94 80 THR A N 1
ATOM 629 C CA . THR A 1 80 ? 1.548 12.475 14.551 1.00 96.94 80 THR A CA 1
ATOM 630 C C . THR A 1 80 ? 0.804 13.343 15.565 1.00 96.94 80 THR A C 1
ATOM 632 O O . THR A 1 80 ? 1.399 13.821 16.531 1.00 96.94 80 THR A O 1
ATOM 635 N N . ALA A 1 81 ? -0.513 13.502 15.401 1.00 96.50 81 ALA A N 1
ATOM 636 C CA . ALA A 1 81 ? -1.345 14.270 16.327 1.00 96.50 81 ALA A CA 1
ATOM 637 C C . ALA A 1 81 ? -1.381 13.683 17.752 1.00 96.50 81 ALA A C 1
ATOM 639 O O . ALA A 1 81 ? -1.599 14.424 18.709 1.00 96.50 81 ALA A O 1
ATOM 640 N N . TYR A 1 82 ? -1.154 12.375 17.896 1.00 97.31 82 TYR A N 1
ATOM 641 C CA . TYR A 1 82 ? -1.204 11.649 19.166 1.00 97.31 82 TYR A CA 1
ATOM 642 C C . TYR A 1 82 ? 0.165 11.168 19.665 1.00 97.31 82 TYR A C 1
ATOM 644 O O . TYR A 1 82 ? 0.223 10.515 20.702 1.00 97.31 82 TYR A O 1
ATOM 652 N N . ALA A 1 83 ? 1.272 11.518 19.003 1.00 97.12 83 ALA A N 1
ATOM 653 C CA . ALA A 1 83 ? 2.611 11.009 19.326 1.00 97.12 83 ALA A CA 1
ATOM 654 C C . ALA A 1 83 ? 3.078 11.319 20.763 1.00 97.12 83 ALA A C 1
ATOM 656 O O . ALA A 1 83 ? 3.899 10.590 21.314 1.00 97.12 83 ALA A O 1
ATOM 657 N N . ASN A 1 84 ? 2.544 12.380 21.375 1.00 96.69 84 ASN A N 1
ATOM 658 C CA . ASN A 1 84 ? 2.848 12.798 22.749 1.00 96.69 84 ASN A CA 1
ATOM 659 C C . ASN A 1 84 ? 1.677 12.565 23.723 1.00 96.69 84 ASN A C 1
ATOM 661 O O . ASN A 1 84 ? 1.703 13.057 24.851 1.00 96.69 84 ASN A O 1
ATOM 665 N N . ASP A 1 85 ? 0.627 11.864 23.293 1.00 97.25 85 ASP A N 1
ATOM 666 C CA . ASP A 1 85 ? -0.533 11.583 24.136 1.00 97.25 85 ASP A CA 1
ATOM 667 C C . ASP A 1 85 ? -0.184 10.546 25.224 1.00 97.25 85 ASP A C 1
ATOM 669 O O . ASP A 1 85 ? 0.419 9.518 24.911 1.00 97.25 85 ASP A O 1
ATOM 673 N N . PRO A 1 86 ? -0.581 10.741 26.495 1.00 96.00 86 PRO A N 1
ATOM 674 C CA . PRO A 1 86 ? -0.247 9.801 27.569 1.00 96.00 86 PRO A CA 1
ATOM 675 C C . PRO A 1 86 ? -0.825 8.390 27.399 1.00 96.00 86 PRO A C 1
ATOM 677 O O . PRO A 1 86 ? -0.300 7.448 27.986 1.00 96.00 86 PRO A O 1
ATOM 680 N N . GLN A 1 87 ? -1.922 8.235 26.651 1.00 95.12 87 GLN A N 1
ATOM 681 C CA . GLN A 1 87 ? -2.587 6.945 26.446 1.00 95.12 87 GLN A CA 1
ATOM 682 C C . GLN A 1 87 ? -2.181 6.304 25.117 1.00 95.12 87 GLN A C 1
ATOM 684 O O . GLN A 1 87 ? -1.980 5.095 25.055 1.00 95.12 87 GLN A O 1
ATOM 689 N N . ARG A 1 88 ? -2.065 7.110 24.056 1.00 96.25 88 ARG A N 1
ATOM 690 C CA . ARG A 1 88 ? -1.849 6.654 22.673 1.00 96.25 88 ARG A CA 1
ATOM 691 C C . ARG A 1 88 ? -0.436 6.880 22.150 1.00 96.25 88 ARG A C 1
ATOM 693 O O . ARG A 1 88 ? -0.102 6.316 21.115 1.00 96.25 88 ARG A O 1
ATOM 700 N N . GLY A 1 89 ? 0.394 7.657 22.843 1.00 97.06 89 GLY A N 1
ATOM 701 C CA . GLY A 1 89 ? 1.704 8.101 22.359 1.00 97.06 89 GLY A CA 1
ATOM 702 C C . GLY A 1 89 ? 2.614 6.961 21.925 1.00 97.06 89 GLY A C 1
ATOM 703 O O . GLY A 1 89 ? 3.155 7.005 20.827 1.00 97.06 89 GLY A O 1
ATOM 704 N N . ALA A 1 90 ? 2.706 5.894 22.721 1.00 97.31 90 ALA A N 1
ATOM 705 C CA . ALA A 1 90 ? 3.530 4.736 22.373 1.00 97.31 90 ALA A CA 1
ATOM 706 C C . ALA A 1 90 ? 3.044 4.028 21.093 1.00 97.31 90 ALA A C 1
ATOM 708 O O . ALA A 1 90 ? 3.846 3.716 20.216 1.00 97.31 90 ALA A O 1
ATOM 709 N N . ALA A 1 91 ? 1.731 3.816 20.960 1.00 96.12 91 ALA A N 1
ATOM 710 C CA . ALA A 1 91 ? 1.139 3.196 19.774 1.00 96.12 91 ALA A CA 1
ATOM 711 C C . ALA A 1 91 ? 1.304 4.083 18.530 1.00 96.12 91 ALA A C 1
ATOM 713 O O . ALA A 1 91 ? 1.698 3.610 17.468 1.00 96.12 91 ALA A O 1
ATOM 714 N N . ALA A 1 92 ? 1.068 5.386 18.680 1.00 97.06 92 ALA A N 1
ATOM 715 C CA . ALA A 1 92 ? 1.255 6.374 17.630 1.00 97.06 92 ALA A CA 1
ATOM 716 C C . ALA A 1 92 ? 2.713 6.438 17.144 1.00 97.06 92 ALA A C 1
ATOM 718 O O . ALA A 1 92 ? 2.962 6.428 15.943 1.00 97.06 92 ALA A O 1
ATOM 719 N N . GLN A 1 93 ? 3.683 6.451 18.062 1.00 96.62 93 GLN A N 1
ATOM 720 C CA . GLN A 1 93 ? 5.107 6.439 17.718 1.00 96.62 93 GLN A CA 1
ATOM 721 C C . GLN A 1 93 ? 5.521 5.143 17.015 1.00 96.62 93 GLN A C 1
ATOM 723 O O . GLN A 1 93 ? 6.313 5.195 16.080 1.00 96.62 93 GLN A O 1
ATOM 728 N N . ALA A 1 94 ? 4.967 3.994 17.417 1.00 93.44 94 ALA A N 1
ATOM 729 C CA . ALA A 1 94 ? 5.210 2.728 16.730 1.00 93.44 94 ALA A CA 1
ATOM 730 C C . ALA A 1 94 ? 4.671 2.746 15.289 1.00 93.44 94 ALA A C 1
ATOM 732 O O . ALA A 1 94 ? 5.366 2.303 14.379 1.00 93.44 94 ALA A O 1
ATOM 733 N N . ILE A 1 95 ? 3.477 3.309 15.069 1.00 94.06 95 ILE A N 1
ATOM 734 C CA . ILE A 1 95 ? 2.910 3.502 13.725 1.00 94.06 95 ILE A CA 1
ATOM 735 C C . ILE A 1 95 ? 3.806 4.427 12.896 1.00 94.06 95 ILE A C 1
ATOM 737 O O . ILE A 1 95 ? 4.179 4.064 11.787 1.00 94.06 95 ILE A O 1
ATOM 741 N N . ILE A 1 96 ? 4.210 5.584 13.434 1.00 93.12 96 ILE A N 1
ATOM 742 C CA . ILE A 1 96 ? 5.126 6.506 12.739 1.00 93.12 96 ILE A CA 1
ATOM 743 C C . ILE A 1 96 ? 6.428 5.794 12.371 1.00 93.12 96 ILE A C 1
ATOM 745 O O . ILE A 1 96 ? 6.853 5.870 11.231 1.00 93.12 96 ILE A O 1
ATOM 749 N N . ALA A 1 97 ? 7.024 5.031 13.288 1.00 89.94 97 ALA A N 1
ATOM 750 C CA . ALA A 1 97 ? 8.272 4.322 13.022 1.00 89.94 97 ALA A CA 1
ATOM 751 C C . ALA A 1 97 ? 8.160 3.251 11.920 1.00 89.94 97 ALA A C 1
ATOM 753 O O . ALA A 1 97 ? 9.184 2.924 11.313 1.00 89.94 97 ALA A O 1
ATOM 754 N N . LYS A 1 98 ? 6.964 2.690 11.688 1.00 87.88 98 LYS A N 1
ATOM 755 C CA . LYS A 1 98 ? 6.670 1.789 10.558 1.00 87.88 98 LYS A CA 1
ATOM 756 C C . LYS A 1 98 ? 6.491 2.573 9.260 1.00 87.88 98 LYS A C 1
ATOM 758 O O . LYS A 1 98 ? 7.110 2.246 8.257 1.00 87.88 98 LYS A O 1
ATOM 763 N N . LEU A 1 99 ? 5.705 3.645 9.302 1.00 87.06 99 LEU A N 1
ATOM 764 C CA . LEU A 1 99 ? 5.475 4.522 8.155 1.00 87.06 99 LEU A CA 1
ATOM 765 C C . LEU A 1 99 ? 6.773 5.202 7.681 1.00 87.06 99 LEU A C 1
ATOM 767 O O . LEU A 1 99 ? 7.027 5.298 6.491 1.00 87.06 99 LEU A O 1
ATOM 771 N N . ASP A 1 100 ? 7.654 5.599 8.596 1.00 82.75 100 ASP A N 1
ATOM 772 C CA . ASP A 1 100 ? 8.972 6.154 8.267 1.00 82.75 100 ASP A CA 1
ATOM 773 C C . ASP A 1 100 ? 9.940 5.074 7.742 1.00 82.75 100 ASP A C 1
ATOM 775 O O . ASP A 1 100 ? 10.911 5.386 7.053 1.00 82.75 100 ASP A O 1
ATOM 779 N N . ALA A 1 101 ? 9.711 3.790 8.058 1.00 73.94 101 ALA A N 1
ATOM 780 C CA . ALA A 1 101 ? 10.496 2.694 7.487 1.00 73.94 101 ALA A CA 1
ATOM 781 C C . ALA A 1 101 ? 10.176 2.473 6.002 1.00 73.94 101 ALA A C 1
ATOM 783 O O . ALA A 1 101 ? 11.068 2.066 5.253 1.00 73.94 101 ALA A O 1
ATOM 784 N N . GLU A 1 102 ? 8.949 2.793 5.578 1.00 64.88 102 GLU A N 1
ATOM 785 C CA . GLU A 1 102 ? 8.553 2.825 4.167 1.00 64.88 102 GLU A CA 1
ATOM 786 C C . GLU A 1 102 ? 9.467 3.741 3.346 1.00 64.88 102 GLU A C 1
ATOM 788 O O . GLU A 1 102 ? 9.861 3.392 2.234 1.00 64.88 102 GLU A O 1
ATOM 793 N N . ASP A 1 103 ? 9.865 4.873 3.932 1.00 63.28 103 ASP A N 1
ATOM 794 C CA . ASP A 1 103 ? 10.700 5.882 3.286 1.00 63.28 103 ASP A CA 1
ATOM 795 C C . ASP A 1 103 ? 12.185 5.464 3.178 1.00 63.28 103 ASP A C 1
ATOM 797 O O . ASP A 1 103 ? 12.948 6.085 2.437 1.00 63.28 103 ASP A O 1
ATOM 801 N N . ALA A 1 104 ? 12.629 4.420 3.899 1.00 63.34 104 ALA A N 1
ATOM 802 C CA . ALA A 1 104 ? 14.057 4.187 4.154 1.00 63.34 104 ALA A CA 1
ATOM 803 C C . ALA A 1 104 ? 14.597 2.778 3.836 1.00 63.34 104 ALA A C 1
ATOM 805 O O . ALA A 1 104 ? 15.766 2.664 3.461 1.00 63.34 104 ALA A O 1
ATOM 806 N N . ASP A 1 105 ? 13.818 1.700 4.007 1.00 83.31 105 ASP A N 1
ATOM 807 C CA . ASP A 1 105 ? 14.327 0.321 3.868 1.00 83.31 105 ASP A CA 1
ATOM 808 C C . ASP A 1 105 ? 13.238 -0.671 3.401 1.00 83.31 105 ASP A C 1
ATOM 810 O O . ASP A 1 105 ? 12.462 -1.176 4.221 1.00 83.31 105 ASP A O 1
ATOM 814 N N . PRO A 1 106 ? 13.221 -1.047 2.104 1.00 83.12 106 PRO A N 1
ATOM 815 C CA . PRO A 1 106 ? 12.283 -2.036 1.566 1.00 83.12 106 PRO A CA 1
ATOM 816 C C . PRO A 1 106 ? 12.347 -3.402 2.263 1.00 83.12 106 PRO A C 1
ATOM 818 O O . PRO A 1 106 ? 11.338 -4.095 2.379 1.00 83.12 106 PRO A O 1
ATOM 821 N N . GLY A 1 107 ? 13.529 -3.805 2.740 1.00 89.06 107 GLY A N 1
ATOM 822 C CA . GLY A 1 107 ? 13.709 -5.063 3.457 1.00 89.06 107 GLY A CA 1
ATOM 823 C C . GLY A 1 107 ? 13.124 -5.015 4.866 1.00 89.06 107 GLY A C 1
ATOM 824 O O . GLY A 1 107 ? 12.621 -6.027 5.352 1.00 89.06 107 GLY A O 1
ATOM 825 N N . ARG A 1 108 ? 13.171 -3.854 5.529 1.00 89.81 108 ARG A N 1
ATOM 826 C CA . ARG A 1 108 ? 12.478 -3.649 6.805 1.00 89.81 108 ARG A CA 1
ATOM 827 C C . ARG A 1 108 ? 10.970 -3.645 6.612 1.00 89.81 108 ARG A C 1
ATOM 829 O O . ARG A 1 108 ? 10.312 -4.379 7.334 1.00 89.81 108 ARG A O 1
ATOM 836 N N . LEU A 1 109 ? 10.460 -2.922 5.616 1.00 88.00 109 LEU A N 1
ATOM 837 C CA . LEU A 1 109 ? 9.027 -2.901 5.319 1.00 88.00 109 LEU A CA 1
ATOM 838 C C . LEU A 1 109 ? 8.476 -4.315 5.063 1.00 88.00 109 LEU A C 1
ATOM 840 O O . LEU A 1 109 ? 7.465 -4.702 5.632 1.00 88.00 109 LEU A O 1
ATOM 844 N N . ALA A 1 110 ? 9.194 -5.130 4.286 1.00 91.44 110 ALA A N 1
ATOM 845 C CA . ALA A 1 110 ? 8.846 -6.534 4.068 1.00 91.44 110 ALA A CA 1
ATOM 846 C C . ALA A 1 110 ? 8.784 -7.363 5.370 1.00 91.44 110 ALA A C 1
ATOM 848 O O . ALA A 1 110 ? 7.869 -8.164 5.554 1.00 91.44 110 ALA A O 1
ATOM 849 N N . ARG A 1 111 ? 9.747 -7.175 6.284 1.00 94.38 111 ARG A N 1
ATOM 850 C CA . ARG A 1 111 ? 9.783 -7.884 7.577 1.00 94.38 111 ARG A CA 1
ATOM 851 C C . ARG A 1 111 ? 8.691 -7.424 8.538 1.00 94.38 111 ARG A C 1
ATOM 853 O O . ARG A 1 111 ? 8.141 -8.261 9.254 1.00 94.38 111 ARG A O 1
ATOM 860 N N . ASP A 1 112 ? 8.411 -6.125 8.573 1.00 92.81 112 ASP A N 1
ATOM 861 C CA . ASP A 1 112 ? 7.368 -5.547 9.419 1.00 92.81 112 ASP A CA 1
ATOM 862 C C . ASP A 1 112 ? 5.991 -6.064 8.951 1.00 92.81 112 ASP A C 1
ATOM 864 O O . ASP A 1 112 ? 5.256 -6.625 9.766 1.00 92.81 112 ASP A O 1
ATOM 868 N N . ALA A 1 113 ? 5.728 -6.070 7.637 1.00 92.44 113 ALA A N 1
ATOM 869 C CA . ALA A 1 113 ? 4.508 -6.625 7.047 1.00 92.44 113 ALA A CA 1
ATOM 870 C C . ALA A 1 113 ? 4.293 -8.117 7.364 1.00 92.44 113 ALA A C 1
ATOM 872 O O . ALA A 1 113 ? 3.189 -8.525 7.730 1.00 92.44 113 ALA A O 1
ATOM 873 N N . ASP A 1 114 ? 5.340 -8.945 7.257 1.00 95.50 114 ASP A N 1
ATOM 874 C CA . ASP A 1 114 ? 5.268 -10.363 7.637 1.00 95.50 114 ASP A CA 1
ATOM 875 C C . ASP A 1 114 ? 4.984 -10.543 9.134 1.00 95.50 114 ASP A C 1
ATOM 877 O O . ASP A 1 114 ? 4.120 -11.333 9.527 1.00 95.50 114 ASP A O 1
ATOM 881 N N . THR A 1 115 ? 5.687 -9.781 9.976 1.00 95.56 115 THR A N 1
ATOM 882 C CA . THR A 1 115 ? 5.523 -9.824 11.435 1.00 95.56 115 THR A CA 1
ATOM 883 C C . THR A 1 115 ? 4.094 -9.459 11.833 1.00 95.56 115 THR A C 1
ATOM 885 O O . THR A 1 115 ? 3.478 -10.152 12.648 1.00 95.56 115 THR A O 1
ATOM 888 N N . ASP A 1 116 ? 3.545 -8.413 11.223 1.00 94.38 116 ASP A N 1
ATOM 889 C CA . ASP A 1 116 ? 2.196 -7.919 11.472 1.00 94.38 116 ASP A CA 1
ATOM 890 C C . ASP A 1 116 ? 1.125 -8.903 10.987 1.00 94.38 116 ASP A C 1
ATOM 892 O O . ASP A 1 116 ? 0.206 -9.251 11.738 1.00 94.38 116 ASP A O 1
ATOM 896 N N . ALA A 1 117 ? 1.277 -9.446 9.775 1.00 94.75 117 ALA A N 1
ATOM 897 C CA . ALA A 1 117 ? 0.372 -10.464 9.252 1.00 94.75 117 ALA A CA 1
ATOM 898 C C . ALA A 1 117 ? 0.411 -11.754 10.093 1.00 94.75 117 ALA A C 1
ATOM 900 O O . ALA A 1 117 ? -0.628 -12.368 10.357 1.00 94.75 117 ALA A O 1
ATOM 901 N N . ALA A 1 118 ? 1.591 -12.158 10.575 1.00 95.44 118 ALA A N 1
ATOM 902 C CA . ALA A 1 118 ? 1.737 -13.289 11.483 1.00 95.44 118 ALA A CA 1
ATOM 903 C C . ALA A 1 118 ? 1.088 -13.029 12.850 1.00 95.44 118 ALA A C 1
ATOM 905 O O . ALA A 1 118 ? 0.429 -13.925 13.385 1.00 95.44 118 ALA A O 1
ATOM 906 N N . ALA A 1 119 ? 1.213 -11.819 13.400 1.00 95.12 119 ALA A N 1
ATOM 907 C CA . ALA A 1 119 ? 0.544 -11.433 14.639 1.00 95.12 119 ALA A CA 1
ATOM 908 C C . ALA A 1 119 ? -0.988 -11.478 14.496 1.00 95.12 119 ALA A C 1
ATOM 910 O O . ALA A 1 119 ? -1.674 -12.011 15.372 1.00 95.12 119 ALA A O 1
ATOM 911 N N . LEU A 1 120 ? -1.532 -11.009 13.367 1.00 92.94 120 LEU A N 1
ATOM 912 C CA . LEU A 1 120 ? -2.963 -11.118 13.066 1.00 92.94 120 LEU A CA 1
ATOM 913 C C . LEU A 1 120 ? -3.415 -12.578 12.941 1.00 92.94 120 LEU A C 1
ATOM 915 O O . LEU A 1 120 ? -4.433 -12.951 13.522 1.00 92.94 120 LEU A O 1
ATOM 919 N N . ALA A 1 121 ? -2.657 -13.435 12.257 1.00 93.69 121 ALA A N 1
ATOM 920 C CA . ALA A 1 121 ? -2.974 -14.862 12.156 1.00 93.69 121 ALA A CA 1
ATOM 921 C C . ALA A 1 121 ? -2.919 -15.591 13.509 1.00 93.69 121 ALA A C 1
ATOM 923 O O . ALA A 1 121 ? -3.709 -16.504 13.750 1.00 93.69 121 ALA A O 1
ATOM 924 N N . GLN A 1 122 ? -2.035 -15.169 14.419 1.00 94.56 122 GLN A N 1
ATOM 925 C CA . GLN A 1 122 ? -2.006 -15.669 15.797 1.00 94.56 122 GLN A CA 1
ATOM 926 C C . GLN A 1 122 ? -3.205 -15.183 16.617 1.00 94.56 122 GLN A C 1
ATOM 928 O O . GLN A 1 122 ? -3.749 -15.947 17.414 1.00 94.56 122 GLN A O 1
ATOM 933 N N . GLN A 1 123 ? -3.625 -13.929 16.431 1.00 92.94 123 GLN A N 1
ATOM 934 C CA . GLN A 1 123 ? -4.786 -13.361 17.115 1.00 92.94 123 GLN A CA 1
ATOM 935 C C . GLN A 1 123 ? -6.109 -13.956 16.610 1.00 92.94 123 GLN A C 1
ATOM 937 O O . GLN A 1 123 ? -7.052 -14.108 17.388 1.00 92.94 123 GLN A O 1
ATOM 942 N N . PHE A 1 124 ? -6.169 -14.313 15.327 1.00 91.12 124 PHE A N 1
ATOM 943 C CA . PHE A 1 124 ? -7.345 -14.855 14.653 1.00 91.12 124 PHE A CA 1
ATOM 944 C C . PHE A 1 124 ? -7.031 -16.208 13.988 1.00 91.12 124 PHE A C 1
ATOM 946 O O . PHE A 1 124 ? -7.097 -16.333 12.759 1.00 91.12 124 PHE A O 1
ATOM 953 N N . PRO A 1 125 ? -6.701 -17.251 14.776 1.00 88.38 125 PRO A N 1
ATOM 954 C CA . PRO A 1 125 ? -6.364 -18.555 14.229 1.00 88.38 125 PRO A CA 1
ATOM 955 C C . PRO A 1 125 ? -7.622 -19.125 13.568 1.00 88.38 125 PRO A C 1
ATOM 957 O O . PRO A 1 125 ? -8.654 -19.272 14.222 1.00 88.38 125 PRO A O 1
ATOM 960 N N . ASN A 1 126 ? -7.540 -19.448 12.277 1.00 88.12 126 ASN A N 1
ATOM 961 C CA . ASN A 1 126 ? -8.639 -19.889 11.398 1.00 88.12 126 ASN A CA 1
ATOM 962 C C . ASN A 1 126 ? -9.497 -18.783 10.755 1.00 88.12 126 ASN A C 1
ATOM 964 O O . ASN A 1 126 ? -10.423 -19.115 10.012 1.00 88.12 126 ASN A O 1
ATOM 968 N N . ASP A 1 127 ? -9.218 -17.497 10.981 1.00 91.75 127 ASP A N 1
ATOM 969 C CA . ASP A 1 127 ? -9.873 -16.449 10.193 1.00 91.75 127 ASP A CA 1
ATOM 970 C C . ASP A 1 127 ? -9.306 -16.434 8.767 1.00 91.75 127 ASP A C 1
ATOM 972 O O . ASP A 1 127 ? -8.092 -16.391 8.551 1.00 91.75 127 ASP A O 1
ATOM 976 N N . VAL A 1 128 ? -10.205 -16.488 7.782 1.00 90.44 128 VAL A N 1
ATOM 977 C CA . VAL A 1 128 ? -9.845 -16.546 6.361 1.00 90.44 128 VAL A CA 1
ATOM 978 C C . VAL A 1 128 ? -9.008 -15.333 5.958 1.00 90.44 128 VAL A C 1
ATOM 980 O O . VAL A 1 128 ? -8.031 -15.504 5.238 1.00 90.44 128 VAL A O 1
ATOM 983 N N . GLN A 1 129 ? -9.337 -14.130 6.440 1.00 89.19 129 GLN A N 1
ATOM 984 C CA . GLN A 1 129 ? -8.586 -12.922 6.095 1.00 89.19 129 GLN A CA 1
ATOM 985 C C . GLN A 1 129 ? -7.196 -12.920 6.709 1.00 89.19 129 GLN A C 1
ATOM 987 O O . GLN A 1 129 ? -6.252 -12.492 6.056 1.00 89.19 129 GLN A O 1
ATOM 992 N N . ALA A 1 130 ? -7.048 -13.432 7.930 1.00 92.38 130 ALA A N 1
ATOM 993 C CA . ALA A 1 130 ? -5.746 -13.469 8.584 1.00 92.38 130 ALA A CA 1
ATOM 994 C C . ALA A 1 130 ? -4.785 -14.416 7.844 1.00 92.38 130 ALA A C 1
ATOM 996 O O . ALA A 1 130 ? -3.640 -14.063 7.576 1.00 92.38 130 ALA A O 1
ATOM 997 N N . LEU A 1 131 ? -5.278 -15.590 7.431 1.00 94.50 131 LEU A N 1
ATOM 998 C CA . LEU A 1 131 ? -4.492 -16.567 6.671 1.00 94.50 131 LEU A CA 1
ATOM 999 C C . LEU A 1 131 ? -4.169 -16.087 5.249 1.00 94.50 131 LEU A C 1
ATOM 1001 O O . LEU A 1 131 ? -3.053 -16.286 4.771 1.00 94.50 131 LEU A O 1
ATOM 1005 N N . LEU A 1 132 ? -5.128 -15.448 4.571 1.00 93.12 132 LEU A N 1
ATOM 1006 C CA . LEU A 1 132 ? -4.885 -14.823 3.267 1.00 93.12 132 LEU A CA 1
ATOM 1007 C C . LEU A 1 132 ? -3.887 -13.664 3.382 1.00 93.12 132 LEU A C 1
ATOM 1009 O O . LEU A 1 132 ? -3.003 -13.554 2.537 1.00 93.12 132 LEU A O 1
ATOM 1013 N N . GLY A 1 133 ? -3.993 -12.856 4.440 1.00 92.19 133 GLY A N 1
ATOM 1014 C CA . GLY A 1 133 ? -3.120 -11.717 4.711 1.00 92.19 133 GLY A CA 1
ATOM 1015 C C . GLY A 1 133 ? -1.653 -12.105 4.876 1.00 92.19 133 GLY A C 1
ATOM 1016 O O . GLY A 1 133 ? -0.793 -11.386 4.389 1.00 92.19 133 GLY A O 1
ATOM 1017 N N . GLN A 1 134 ? -1.349 -13.269 5.465 1.00 95.31 134 GLN A N 1
ATOM 1018 C CA . GLN A 1 134 ? 0.033 -13.766 5.534 1.00 95.31 134 GLN A CA 1
ATOM 1019 C C . GLN A 1 134 ? 0.628 -14.052 4.152 1.00 95.31 134 GLN A C 1
ATOM 1021 O O . GLN A 1 134 ? 1.761 -13.673 3.877 1.00 95.31 134 GLN A O 1
ATOM 1026 N N . VAL A 1 135 ? -0.134 -14.708 3.271 1.00 96.38 135 VAL A N 1
ATOM 1027 C CA . VAL A 1 135 ? 0.337 -15.004 1.909 1.00 96.38 135 VAL A CA 1
ATOM 1028 C C . VAL A 1 135 ? 0.428 -13.728 1.071 1.00 96.38 135 VAL A C 1
ATOM 1030 O O . VAL A 1 135 ? 1.368 -13.588 0.294 1.00 96.38 135 VAL A O 1
ATOM 1033 N N . ASP A 1 136 ? -0.513 -12.793 1.235 1.00 93.25 136 ASP A N 1
ATOM 1034 C CA . ASP A 1 136 ? -0.454 -11.479 0.581 1.00 93.25 136 ASP A CA 1
ATOM 1035 C C . ASP A 1 136 ? 0.784 -10.688 1.040 1.00 93.25 136 ASP A C 1
ATOM 1037 O O . ASP A 1 136 ? 1.537 -10.199 0.201 1.00 93.25 136 ASP A O 1
ATOM 1041 N N . ALA A 1 137 ? 1.071 -10.650 2.348 1.00 93.69 137 ALA A N 1
ATOM 1042 C CA . ALA A 1 137 ? 2.271 -10.014 2.899 1.00 93.69 137 ALA A CA 1
ATOM 1043 C C . ALA A 1 137 ? 3.558 -10.572 2.280 1.00 93.69 137 ALA A C 1
ATOM 1045 O O . ALA A 1 137 ? 4.393 -9.805 1.800 1.00 93.69 137 ALA A O 1
ATOM 1046 N N . ASP A 1 138 ? 3.685 -11.898 2.208 1.00 96.19 138 ASP A N 1
ATOM 1047 C CA . ASP A 1 138 ? 4.861 -12.555 1.635 1.00 96.19 138 ASP A CA 1
ATOM 1048 C C . ASP A 1 138 ? 5.024 -12.264 0.136 1.00 96.19 138 ASP A C 1
ATOM 1050 O O . ASP A 1 138 ? 6.131 -12.019 -0.348 1.00 96.19 138 ASP A O 1
ATOM 1054 N N . LEU A 1 139 ? 3.932 -12.277 -0.632 1.00 93.00 139 LEU A N 1
ATOM 1055 C CA . LEU A 1 139 ? 3.996 -11.976 -2.063 1.00 93.00 139 LEU A CA 1
ATOM 1056 C C . LEU A 1 139 ? 4.345 -10.512 -2.315 1.00 93.00 139 LEU A C 1
ATOM 1058 O O . LEU A 1 139 ? 5.173 -10.223 -3.179 1.00 93.00 139 LEU A O 1
ATOM 1062 N N . ARG A 1 140 ? 3.798 -9.587 -1.524 1.00 89.50 140 ARG A N 1
ATOM 1063 C CA . ARG A 1 140 ? 4.152 -8.169 -1.621 1.00 89.50 140 ARG A CA 1
ATOM 1064 C C . ARG A 1 140 ? 5.585 -7.903 -1.185 1.00 89.50 140 ARG A C 1
ATOM 1066 O O . ARG A 1 140 ? 6.283 -7.144 -1.853 1.00 89.50 140 ARG A O 1
ATOM 1073 N N . ALA A 1 141 ? 6.060 -8.576 -0.139 1.00 91.56 141 ALA A N 1
ATOM 1074 C CA . ALA A 1 141 ? 7.457 -8.551 0.275 1.00 91.56 141 ALA A CA 1
ATOM 1075 C C . ALA A 1 141 ? 8.385 -9.054 -0.843 1.00 91.56 141 ALA A C 1
ATOM 1077 O O . ALA A 1 141 ? 9.402 -8.417 -1.137 1.00 91.56 141 ALA A O 1
ATOM 1078 N N . TYR A 1 142 ? 8.015 -10.143 -1.527 1.00 91.75 142 TYR A N 1
ATOM 1079 C CA . TYR A 1 142 ? 8.735 -10.624 -2.706 1.00 91.75 142 TYR A CA 1
ATOM 1080 C C . TYR A 1 142 ? 8.718 -9.600 -3.846 1.00 91.75 142 TYR A C 1
ATOM 1082 O O . TYR A 1 142 ? 9.768 -9.282 -4.390 1.00 91.75 142 TYR A O 1
ATOM 1090 N N . ASN A 1 143 ? 7.562 -9.031 -4.178 1.00 86.75 143 ASN A N 1
ATOM 1091 C CA . ASN A 1 143 ? 7.436 -8.042 -5.248 1.00 86.75 143 ASN A CA 1
ATOM 1092 C C . ASN A 1 143 ? 8.282 -6.785 -4.974 1.00 86.75 143 ASN A C 1
ATOM 1094 O O . ASN A 1 143 ? 8.928 -6.249 -5.878 1.00 86.75 143 ASN A O 1
ATOM 1098 N N . LEU A 1 144 ? 8.324 -6.349 -3.714 1.00 84.69 144 LEU A N 1
ATOM 1099 C CA . LEU A 1 144 ? 9.084 -5.188 -3.271 1.00 84.69 144 LEU A CA 1
ATOM 1100 C C . LEU A 1 144 ? 10.603 -5.435 -3.279 1.00 84.69 144 LEU A C 1
ATOM 1102 O O . LEU A 1 144 ? 11.358 -4.571 -3.725 1.00 84.69 144 LEU A O 1
ATOM 1106 N N . THR A 1 145 ? 11.053 -6.593 -2.784 1.00 87.50 145 THR A N 1
ATOM 1107 C CA . THR A 1 145 ? 12.480 -6.867 -2.503 1.00 87.50 145 THR A CA 1
ATOM 1108 C C . THR A 1 145 ? 13.166 -7.775 -3.521 1.00 87.50 145 THR A C 1
ATOM 1110 O O . THR A 1 145 ? 14.392 -7.793 -3.594 1.00 87.50 145 THR A O 1
ATOM 1113 N N . GLN A 1 146 ? 12.391 -8.541 -4.288 1.00 88.06 146 GLN A N 1
ATOM 1114 C CA . GLN A 1 146 ? 12.834 -9.634 -5.158 1.00 88.06 146 GLN A CA 1
ATOM 1115 C C . GLN A 1 146 ? 13.580 -10.770 -4.428 1.00 88.06 146 GLN A C 1
ATOM 1117 O O . GLN A 1 146 ? 14.184 -11.633 -5.069 1.00 88.06 146 GLN A O 1
ATOM 1122 N N . ASP A 1 147 ? 13.508 -10.830 -3.093 1.00 92.75 147 ASP A N 1
ATOM 1123 C CA . ASP A 1 147 ? 14.109 -11.909 -2.308 1.00 92.75 147 ASP A CA 1
ATOM 1124 C C . ASP A 1 147 ? 13.240 -13.177 -2.357 1.00 92.75 147 ASP A C 1
ATOM 1126 O O . ASP A 1 147 ? 12.108 -13.230 -1.870 1.00 92.75 147 ASP A O 1
ATOM 1130 N N . THR A 1 148 ? 13.803 -14.240 -2.936 1.00 95.00 148 THR A N 1
ATOM 1131 C CA . THR A 1 148 ? 13.149 -15.548 -3.089 1.00 95.00 148 THR A CA 1
ATOM 1132 C C . THR A 1 148 ? 12.751 -16.218 -1.769 1.00 95.00 148 THR A C 1
ATOM 1134 O O . THR A 1 148 ? 11.906 -17.118 -1.788 1.00 95.00 148 THR A O 1
ATOM 1137 N N . ALA A 1 149 ? 13.303 -15.789 -0.627 1.00 96.44 149 ALA A N 1
ATOM 1138 C CA . ALA A 1 149 ? 12.878 -16.266 0.686 1.00 96.44 149 ALA A CA 1
ATOM 1139 C C . ALA A 1 149 ? 11.390 -15.967 0.942 1.00 96.44 149 ALA A C 1
ATOM 1141 O O . ALA A 1 149 ? 10.659 -16.851 1.392 1.00 96.44 149 ALA A O 1
ATOM 1142 N N . TRP A 1 150 ? 10.913 -14.780 0.554 1.00 96.81 150 TRP A N 1
ATOM 1143 C CA . TRP A 1 150 ? 9.506 -14.390 0.685 1.00 96.81 150 TRP A CA 1
ATOM 1144 C C . TRP A 1 150 ? 8.592 -15.209 -0.220 1.00 96.81 150 TRP A C 1
ATOM 1146 O O . TRP A 1 150 ? 7.579 -15.745 0.222 1.00 96.81 150 TRP A O 1
ATOM 1156 N N . ARG A 1 151 ? 8.997 -15.417 -1.478 1.00 95.88 151 ARG A N 1
ATOM 1157 C CA . ARG A 1 151 ? 8.271 -16.291 -2.413 1.00 95.88 151 ARG A CA 1
ATOM 1158 C C . ARG A 1 151 ? 8.167 -17.726 -1.887 1.00 95.88 151 ARG A C 1
ATOM 1160 O O . ARG A 1 151 ? 7.122 -18.365 -2.018 1.00 95.88 151 ARG A O 1
ATOM 1167 N N . THR A 1 152 ? 9.239 -18.226 -1.273 1.00 97.38 152 THR A N 1
ATOM 1168 C CA . THR A 1 152 ? 9.259 -19.545 -0.631 1.00 97.38 152 THR A CA 1
ATOM 1169 C C . THR A 1 152 ? 8.271 -19.601 0.533 1.00 97.38 152 THR A C 1
ATOM 1171 O O . THR A 1 152 ? 7.501 -20.558 0.625 1.00 97.38 152 THR A O 1
ATOM 1174 N N . LEU A 1 153 ? 8.252 -18.573 1.386 1.00 97.81 153 LEU A N 1
ATOM 1175 C CA . LEU A 1 153 ? 7.346 -18.477 2.531 1.00 97.81 153 LEU A CA 1
ATOM 1176 C C . LEU A 1 153 ? 5.874 -18.421 2.092 1.00 97.81 153 LEU A C 1
ATOM 1178 O O . LEU A 1 153 ? 5.073 -19.223 2.579 1.00 97.81 153 LEU A O 1
ATOM 1182 N N . ALA A 1 154 ? 5.553 -17.605 1.080 1.00 97.75 154 ALA A N 1
ATOM 1183 C CA . ALA A 1 154 ? 4.217 -17.519 0.486 1.00 97.75 154 ALA A CA 1
ATOM 1184 C C . ALA A 1 154 ? 3.709 -18.894 0.025 1.00 97.75 154 ALA A C 1
ATOM 1186 O O . ALA A 1 154 ? 2.597 -19.311 0.359 1.00 97.75 154 ALA A O 1
ATOM 1187 N N . LEU A 1 155 ? 4.541 -19.636 -0.720 1.00 98.19 155 LEU A N 1
ATOM 1188 C CA . LEU A 1 155 ? 4.201 -20.975 -1.209 1.00 98.19 155 LEU A CA 1
ATOM 1189 C C . LEU A 1 155 ? 4.023 -21.974 -0.063 1.00 98.19 155 LEU A C 1
ATOM 1191 O O . LEU A 1 155 ? 3.091 -22.777 -0.095 1.00 98.19 155 LEU A O 1
ATOM 1195 N N . GLN A 1 156 ? 4.890 -21.931 0.949 1.00 98.00 156 GLN A N 1
ATOM 1196 C CA . GLN A 1 156 ? 4.792 -22.808 2.116 1.00 98.00 156 GLN A CA 1
ATOM 1197 C C . GLN A 1 156 ? 3.515 -22.552 2.919 1.00 98.00 156 GLN A C 1
ATOM 1199 O O . GLN A 1 156 ? 2.841 -23.511 3.294 1.00 98.00 156 GLN A O 1
ATOM 1204 N N . ARG A 1 157 ? 3.151 -21.285 3.153 1.00 97.75 157 ARG A N 1
ATOM 1205 C CA . ARG A 1 157 ? 1.911 -20.913 3.851 1.00 97.75 157 ARG A CA 1
ATOM 1206 C C . ARG A 1 157 ? 0.674 -21.280 3.038 1.00 97.75 157 ARG A C 1
ATOM 1208 O O . ARG A 1 157 ? -0.232 -21.909 3.577 1.00 97.75 157 ARG A O 1
ATOM 1215 N N . ALA A 1 158 ? 0.675 -21.014 1.732 1.00 97.56 158 ALA A N 1
ATOM 1216 C CA . ALA A 1 158 ? -0.418 -21.408 0.842 1.00 97.56 158 ALA A CA 1
ATOM 1217 C C . ALA A 1 158 ? -0.593 -22.938 0.732 1.00 97.56 158 ALA A C 1
ATOM 1219 O O . ALA A 1 158 ? -1.691 -23.425 0.456 1.00 97.56 158 ALA A O 1
ATOM 1220 N N . ALA A 1 159 ? 0.482 -23.710 0.934 1.00 97.81 159 ALA A N 1
ATOM 1221 C CA . ALA A 1 159 ? 0.461 -25.172 0.916 1.00 97.81 159 ALA A CA 1
ATOM 1222 C C . ALA A 1 159 ? -0.078 -25.797 2.214 1.00 97.81 159 ALA A C 1
ATOM 1224 O O . ALA A 1 159 ? -0.317 -27.006 2.248 1.00 97.81 159 ALA A O 1
ATOM 1225 N N . GLN A 1 160 ? -0.269 -25.022 3.286 1.00 96.50 160 GLN A N 1
ATOM 1226 C CA . GLN A 1 160 ? -0.813 -25.548 4.537 1.00 96.50 160 GLN A CA 1
ATOM 1227 C C . GLN A 1 160 ? -2.245 -26.059 4.337 1.00 96.50 160 GLN A C 1
ATOM 1229 O O . GLN A 1 160 ? -3.040 -25.467 3.610 1.00 96.50 160 GLN A O 1
ATOM 1234 N N . ALA A 1 161 ? -2.605 -27.151 5.016 1.00 93.94 161 ALA A N 1
ATOM 1235 C CA . ALA A 1 161 ? -3.945 -27.739 4.917 1.00 93.94 161 ALA A CA 1
ATOM 1236 C C . ALA A 1 161 ? -5.057 -26.804 5.433 1.00 93.94 161 ALA A C 1
ATOM 1238 O O . ALA A 1 161 ? -6.207 -26.919 5.020 1.00 93.94 161 ALA A O 1
ATOM 1239 N N . THR A 1 162 ? -4.713 -25.883 6.333 1.00 93.38 162 THR A N 1
ATOM 1240 C CA . THR A 1 162 ? -5.610 -24.862 6.885 1.00 93.38 162 THR A CA 1
ATOM 1241 C C . THR A 1 162 ? -5.776 -23.651 5.970 1.00 93.38 162 THR A C 1
ATOM 1243 O O . THR A 1 162 ? -6.679 -22.850 6.202 1.00 93.38 162 THR A O 1
ATOM 1246 N N . PHE A 1 163 ? -4.935 -23.490 4.942 1.00 95.19 163 PHE A N 1
ATOM 1247 C CA . PHE A 1 163 ? -5.002 -22.328 4.065 1.00 95.19 163 PHE A CA 1
ATOM 1248 C C . PHE A 1 163 ? -6.283 -22.362 3.210 1.00 95.19 163 PHE A C 1
ATOM 1250 O O . PHE A 1 163 ? -6.534 -23.351 2.510 1.00 95.19 163 PHE A O 1
ATOM 1257 N N . PRO A 1 164 ? -7.102 -21.294 3.215 1.00 93.81 164 PRO A N 1
ATOM 1258 C CA . PRO A 1 164 ? -8.407 -21.283 2.564 1.00 93.81 164 PRO A CA 1
ATOM 1259 C C . PRO A 1 164 ? -8.281 -21.028 1.052 1.00 93.81 164 PRO A C 1
ATOM 1261 O O . PRO A 1 164 ? -8.747 -20.013 0.538 1.00 93.81 164 PRO A O 1
ATOM 1264 N N . ILE A 1 165 ? -7.677 -21.968 0.313 1.00 93.75 165 ILE A N 1
ATOM 1265 C CA . ILE A 1 165 ? -7.376 -21.833 -1.127 1.00 93.75 165 ILE A CA 1
ATOM 1266 C C . ILE A 1 165 ? -8.609 -21.475 -1.978 1.00 93.75 165 ILE A C 1
ATOM 1268 O O . ILE A 1 165 ? -8.498 -20.760 -2.971 1.00 93.75 165 ILE A O 1
ATOM 1272 N N . ALA A 1 166 ? -9.793 -21.952 -1.574 1.00 89.69 166 ALA A N 1
ATOM 1273 C CA . ALA A 1 166 ? -11.068 -21.710 -2.251 1.00 89.69 166 ALA A CA 1
ATOM 1274 C C . ALA A 1 166 ? -11.551 -20.255 -2.124 1.00 89.69 166 ALA A C 1
ATOM 1276 O O . ALA A 1 166 ? -12.403 -19.826 -2.899 1.00 89.69 166 ALA A O 1
ATOM 1277 N N . SER A 1 167 ? -11.019 -19.524 -1.143 1.00 89.62 167 SER A N 1
ATOM 1278 C CA . SER A 1 167 ? -11.388 -18.152 -0.793 1.00 89.62 167 SER A CA 1
ATOM 1279 C C . SER A 1 167 ? -10.353 -17.125 -1.254 1.00 89.62 167 SER A C 1
ATOM 1281 O O . SER A 1 167 ? -10.507 -15.947 -0.945 1.00 89.62 167 SER A O 1
ATOM 1283 N N . VAL A 1 168 ? -9.300 -17.542 -1.970 1.00 89.44 168 VAL A N 1
ATOM 1284 C CA . VAL A 1 168 ? -8.275 -16.629 -2.495 1.00 89.44 168 VAL A CA 1
ATOM 1285 C C . VAL A 1 168 ? -8.934 -15.597 -3.427 1.00 89.44 168 VAL A C 1
ATOM 1287 O O . VAL A 1 168 ? -9.532 -15.992 -4.434 1.00 89.44 168 VAL A O 1
ATOM 1290 N N . PRO A 1 169 ? -8.836 -14.286 -3.123 1.00 85.12 169 PRO A N 1
ATOM 1291 C CA . PRO A 1 169 ? -9.357 -13.229 -3.981 1.00 85.12 169 PRO A CA 1
ATOM 1292 C C . PRO A 1 169 ? -8.748 -13.280 -5.379 1.00 85.12 169 PRO A C 1
ATOM 1294 O O . PRO A 1 169 ? -7.619 -13.732 -5.560 1.00 85.12 169 PRO A O 1
ATOM 1297 N N . GLN A 1 170 ? -9.459 -12.738 -6.369 1.00 82.94 170 GLN A N 1
ATOM 1298 C CA . GLN A 1 170 ? -8.963 -12.708 -7.746 1.00 82.94 170 GLN A CA 1
ATOM 1299 C C . GLN A 1 170 ? -7.607 -11.996 -7.868 1.00 82.94 170 GLN A C 1
ATOM 1301 O O . GLN A 1 170 ? -6.759 -12.472 -8.616 1.00 82.94 170 GLN A O 1
ATOM 1306 N N . ASP A 1 171 ? -7.398 -10.892 -7.148 1.00 79.06 171 ASP A N 1
ATOM 1307 C CA . ASP A 1 171 ? -6.156 -10.114 -7.230 1.00 79.06 171 ASP A CA 1
ATOM 1308 C C . ASP A 1 171 ? -4.966 -10.890 -6.653 1.00 79.06 171 ASP A C 1
ATOM 1310 O O . ASP A 1 171 ? -4.008 -11.141 -7.380 1.00 79.06 171 ASP A O 1
ATOM 1314 N N . LEU A 1 172 ? -5.090 -11.428 -5.433 1.00 86.69 172 LEU A N 1
ATOM 1315 C CA . LEU A 1 172 ? -4.080 -12.324 -4.856 1.00 86.69 172 LEU A CA 1
ATOM 1316 C C . LEU A 1 172 ? -3.838 -13.557 -5.745 1.00 86.69 172 LEU A C 1
ATOM 1318 O O . LEU A 1 172 ? -2.705 -13.975 -5.966 1.00 86.69 172 LEU A O 1
ATOM 1322 N N . GLY A 1 173 ? -4.903 -14.131 -6.310 1.00 89.44 173 GLY A N 1
ATOM 1323 C CA . GLY A 1 173 ? -4.815 -15.274 -7.217 1.00 89.44 173 GLY A CA 1
ATOM 1324 C C . GLY A 1 173 ? -4.082 -14.967 -8.527 1.00 89.44 173 GLY A C 1
ATOM 1325 O O . GLY A 1 173 ? -3.419 -15.854 -9.068 1.00 89.44 173 GLY A O 1
ATOM 1326 N N . ARG A 1 174 ? -4.159 -13.730 -9.038 1.00 86.31 174 ARG A N 1
ATOM 1327 C CA . ARG A 1 174 ? -3.410 -13.293 -10.231 1.00 86.31 174 ARG A CA 1
ATOM 1328 C C . ARG A 1 174 ? -1.905 -13.246 -9.989 1.00 86.31 174 ARG A C 1
ATOM 1330 O O . ARG A 1 174 ? -1.169 -13.347 -10.962 1.00 86.31 174 ARG A O 1
ATOM 1337 N N . GLU A 1 175 ? -1.463 -13.119 -8.744 1.00 87.56 175 GLU A N 1
ATOM 1338 C CA . GLU A 1 175 ? -0.044 -13.147 -8.382 1.00 87.56 175 GLU A CA 1
ATOM 1339 C C . GLU A 1 175 ? 0.399 -14.549 -7.958 1.00 87.56 175 GLU A C 1
ATOM 1341 O O . GLU A 1 175 ? 1.336 -15.118 -8.522 1.00 87.56 175 GLU A O 1
ATOM 1346 N N . LEU A 1 176 ? -0.333 -15.158 -7.023 1.00 93.88 176 LEU A N 1
ATOM 1347 C CA . LEU A 1 176 ? 0.002 -16.458 -6.453 1.00 93.88 176 LEU A CA 1
ATOM 1348 C C . LEU A 1 176 ? -0.013 -17.574 -7.504 1.00 93.88 176 LEU A C 1
ATOM 1350 O O . LEU A 1 176 ? 0.905 -18.393 -7.559 1.00 93.88 176 LEU A O 1
ATOM 1354 N N . PHE A 1 177 ? -1.059 -17.658 -8.332 1.00 94.25 177 PHE A N 1
ATOM 1355 C CA . PHE A 1 177 ? -1.242 -18.829 -9.191 1.00 94.25 177 PHE A CA 1
ATOM 1356 C C . PHE A 1 177 ? -0.243 -18.921 -10.350 1.00 94.25 177 PHE A C 1
ATOM 1358 O O . PHE A 1 177 ? 0.239 -20.030 -10.583 1.00 94.25 177 PHE A O 1
ATOM 1365 N N . PRO A 1 178 ? 0.164 -17.830 -11.026 1.00 92.56 178 PRO A N 1
ATOM 1366 C CA . PRO A 1 178 ? 1.271 -17.895 -11.979 1.00 92.56 178 PRO A CA 1
ATOM 1367 C C . PRO A 1 178 ? 2.592 -18.361 -11.355 1.00 92.56 178 PRO A C 1
ATOM 1369 O O . PRO A 1 178 ? 3.317 -19.137 -11.983 1.00 92.56 178 PRO A O 1
ATOM 1372 N N . ILE A 1 179 ? 2.891 -17.952 -10.114 1.00 94.00 179 ILE A N 1
ATOM 1373 C CA . ILE A 1 179 ? 4.070 -18.426 -9.371 1.00 94.00 179 ILE A CA 1
ATOM 1374 C C . ILE A 1 179 ? 3.955 -19.931 -9.100 1.00 94.00 179 ILE A C 1
ATOM 1376 O O . ILE A 1 179 ? 4.902 -20.674 -9.358 1.00 94.00 179 ILE A O 1
ATOM 1380 N N . VAL A 1 180 ? 2.791 -20.395 -8.636 1.00 96.50 180 VAL A N 1
ATOM 1381 C CA . VAL A 1 180 ? 2.507 -21.822 -8.397 1.00 96.50 180 VAL A CA 1
ATOM 1382 C C . VAL A 1 180 ? 2.657 -22.642 -9.680 1.00 96.50 180 VAL A C 1
ATOM 1384 O O . VAL A 1 180 ? 3.322 -23.678 -9.674 1.00 96.50 180 VAL A O 1
ATOM 1387 N N . ASP A 1 181 ? 2.071 -22.191 -10.790 1.00 95.19 181 ASP A N 1
ATOM 1388 C CA . ASP A 1 181 ? 2.135 -22.899 -12.069 1.00 95.19 181 ASP A CA 1
ATOM 1389 C C . ASP A 1 181 ? 3.571 -22.953 -12.615 1.00 95.19 181 ASP A C 1
ATOM 1391 O O . ASP A 1 181 ? 4.014 -24.009 -13.075 1.00 95.19 181 ASP A O 1
ATOM 1395 N N . SER A 1 182 ? 4.330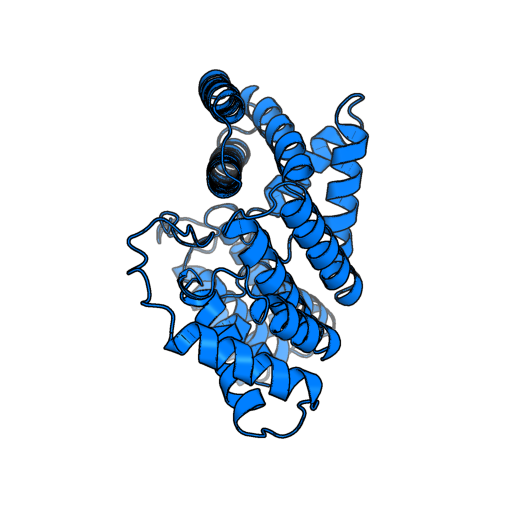 -21.860 -12.485 1.00 93.31 182 SER A N 1
ATOM 1396 C CA . SER A 1 182 ? 5.742 -21.791 -12.888 1.00 93.31 182 SER A CA 1
ATOM 1397 C C . SER A 1 182 ? 6.627 -22.710 -12.042 1.00 93.31 182 SER A C 1
ATOM 1399 O O . SER A 1 182 ? 7.413 -23.492 -12.586 1.00 93.31 182 SER A O 1
ATOM 1401 N N . ALA A 1 183 ? 6.455 -22.689 -10.717 1.00 95.12 183 ALA A N 1
ATOM 1402 C CA . ALA A 1 183 ? 7.176 -23.561 -9.796 1.00 95.12 183 ALA A CA 1
ATOM 1403 C C . ALA A 1 183 ? 6.858 -25.041 -10.062 1.00 95.12 183 ALA A C 1
ATOM 1405 O O . ALA A 1 183 ? 7.762 -25.870 -10.182 1.00 95.12 183 ALA A O 1
ATOM 1406 N N . ARG A 1 184 ? 5.575 -25.394 -10.219 1.00 93.19 184 ARG A N 1
ATOM 1407 C CA . ARG A 1 184 ? 5.144 -26.782 -10.447 1.00 93.19 184 ARG A CA 1
ATOM 1408 C C . ARG A 1 184 ? 5.716 -27.365 -11.739 1.00 93.19 184 ARG A C 1
ATOM 1410 O O . ARG A 1 184 ? 6.113 -28.532 -11.745 1.00 93.19 184 ARG A O 1
ATOM 1417 N N . ASN A 1 185 ? 5.767 -26.570 -12.806 1.00 90.12 185 ASN A N 1
ATOM 1418 C CA . ASN A 1 185 ? 6.168 -27.009 -14.145 1.00 90.12 185 ASN A CA 1
ATOM 1419 C C . ASN A 1 185 ? 7.690 -26.941 -14.379 1.00 90.12 185 ASN A C 1
ATOM 1421 O O . ASN A 1 185 ? 8.136 -26.854 -15.520 1.00 90.12 185 ASN A O 1
ATOM 1425 N N . ALA A 1 186 ? 8.481 -27.000 -13.302 1.00 76.62 186 ALA A N 1
ATOM 1426 C CA . ALA A 1 186 ? 9.943 -26.970 -13.329 1.00 76.62 186 ALA A CA 1
ATOM 1427 C C . ALA A 1 186 ? 10.535 -25.719 -14.007 1.00 76.62 186 ALA A C 1
ATOM 1429 O O . ALA A 1 186 ? 11.575 -25.801 -14.660 1.00 76.62 186 ALA A O 1
ATOM 1430 N N . GLY A 1 187 ? 9.911 -24.553 -13.804 1.00 76.88 187 GLY A N 1
ATOM 1431 C CA . GLY A 1 187 ? 10.513 -23.276 -14.174 1.00 76.88 187 GLY A CA 1
ATOM 1432 C C . GLY A 1 187 ? 11.919 -23.115 -13.580 1.00 76.88 187 GLY A C 1
ATOM 1433 O O . GLY A 1 187 ? 12.219 -23.606 -12.482 1.00 76.88 187 GLY A O 1
ATOM 1434 N N . ALA A 1 188 ? 12.797 -22.436 -14.319 1.00 82.19 188 ALA A N 1
ATOM 1435 C CA . ALA A 1 188 ? 14.106 -22.045 -13.810 1.00 82.19 188 ALA A CA 1
ATOM 1436 C C . ALA A 1 188 ? 13.948 -21.131 -12.579 1.00 82.19 188 ALA A C 1
ATOM 1438 O O . ALA A 1 188 ? 12.972 -20.394 -12.469 1.00 82.19 188 ALA A O 1
ATOM 1439 N N . GLY A 1 189 ? 14.901 -21.185 -11.643 1.00 88.50 189 GLY A N 1
ATOM 1440 C CA . GLY A 1 189 ? 14.921 -20.289 -10.479 1.00 88.50 189 GLY A CA 1
ATOM 1441 C C . GLY A 1 189 ? 14.029 -20.686 -9.295 1.00 88.50 189 GLY A C 1
ATOM 1442 O O . GLY A 1 189 ? 13.933 -19.906 -8.352 1.00 88.50 189 GLY A O 1
ATOM 1443 N N . TYR A 1 190 ? 13.408 -21.871 -9.310 1.00 94.44 190 TYR A N 1
ATOM 1444 C CA . TYR A 1 190 ? 12.685 -22.433 -8.158 1.00 94.44 190 TYR A CA 1
ATOM 1445 C C . TYR A 1 190 ? 13.491 -23.536 -7.460 1.00 94.44 190 TYR A C 1
ATOM 1447 O O . TYR A 1 190 ? 14.137 -24.360 -8.113 1.00 94.44 190 TYR A O 1
ATOM 1455 N N . SER A 1 191 ? 13.431 -23.571 -6.134 1.00 94.25 191 SER A N 1
ATOM 1456 C CA . SER A 1 191 ? 13.984 -24.633 -5.291 1.00 94.25 191 SER A CA 1
ATOM 1457 C C . SER A 1 191 ? 13.072 -25.864 -5.252 1.00 94.25 191 SER A C 1
ATOM 1459 O O . SER A 1 191 ? 11.879 -25.788 -5.548 1.00 94.25 191 SER A O 1
ATOM 1461 N N . ASP A 1 192 ? 13.601 -27.018 -4.837 1.00 94.25 192 ASP A N 1
ATOM 1462 C CA . ASP A 1 192 ? 12.792 -28.240 -4.706 1.00 94.25 192 ASP A CA 1
ATOM 1463 C C . ASP A 1 192 ? 11.679 -28.111 -3.657 1.00 94.25 192 ASP A C 1
ATOM 1465 O O . ASP A 1 192 ? 10.589 -28.654 -3.846 1.00 94.25 192 ASP A O 1
ATOM 1469 N N . ALA A 1 193 ? 11.917 -27.335 -2.594 1.00 94.62 193 ALA A N 1
ATOM 1470 C CA . ALA A 1 193 ? 10.910 -27.030 -1.582 1.00 94.62 193 ALA A CA 1
ATOM 1471 C C . ALA A 1 193 ? 9.740 -26.226 -2.174 1.00 94.62 193 ALA A C 1
ATOM 1473 O O . ALA A 1 193 ? 8.580 -26.572 -1.952 1.00 94.62 193 ALA A O 1
ATOM 1474 N N . GLU A 1 194 ? 10.031 -25.206 -2.987 1.00 96.69 194 GLU A N 1
ATOM 1475 C CA . GLU A 1 194 ? 9.004 -24.421 -3.684 1.00 96.69 194 GLU A CA 1
ATOM 1476 C C . GLU A 1 194 ? 8.216 -25.280 -4.677 1.00 96.69 194 GLU A C 1
ATOM 1478 O O . GLU A 1 194 ? 6.990 -25.195 -4.730 1.00 96.69 194 GLU A O 1
ATOM 1483 N N . ARG A 1 195 ? 8.889 -26.167 -5.425 1.00 96.44 195 ARG A N 1
ATOM 1484 C CA . ARG A 1 195 ? 8.221 -27.108 -6.342 1.00 96.44 195 ARG A CA 1
ATOM 1485 C C . ARG A 1 195 ? 7.272 -28.047 -5.601 1.00 96.44 195 ARG A C 1
ATOM 1487 O O . ARG A 1 195 ? 6.171 -28.317 -6.086 1.00 96.44 195 ARG A O 1
ATOM 1494 N N . ALA A 1 196 ? 7.692 -28.560 -4.445 1.00 96.00 196 ALA A N 1
ATOM 1495 C CA . ALA A 1 196 ? 6.869 -29.431 -3.615 1.00 96.00 196 ALA A CA 1
ATOM 1496 C C . ALA A 1 196 ? 5.639 -28.685 -3.078 1.00 96.00 196 ALA A C 1
ATOM 1498 O O . ALA A 1 196 ? 4.517 -29.159 -3.262 1.00 96.00 196 ALA A O 1
ATOM 1499 N N . ALA A 1 197 ? 5.831 -27.493 -2.508 1.00 97.62 197 ALA A N 1
ATOM 1500 C CA . ALA A 1 197 ? 4.743 -26.649 -2.020 1.00 97.62 197 ALA A CA 1
ATOM 1501 C C . ALA A 1 197 ? 3.756 -26.284 -3.143 1.00 97.62 197 ALA A C 1
ATOM 1503 O O . ALA A 1 197 ? 2.550 -26.468 -2.994 1.00 97.62 197 ALA A O 1
ATOM 1504 N N . ALA A 1 198 ? 4.250 -25.881 -4.315 1.00 97.56 198 ALA A N 1
ATOM 1505 C CA . ALA A 1 198 ? 3.417 -25.544 -5.466 1.00 97.56 198 ALA A CA 1
ATOM 1506 C C . ALA A 1 198 ? 2.544 -26.716 -5.949 1.00 97.56 198 ALA A C 1
ATOM 1508 O O . ALA A 1 198 ? 1.387 -26.518 -6.325 1.00 97.56 198 ALA A O 1
ATOM 1509 N N . ARG A 1 199 ? 3.051 -27.957 -5.907 1.00 97.19 199 ARG A N 1
ATOM 1510 C CA . ARG A 1 199 ? 2.242 -29.153 -6.212 1.00 97.19 199 ARG A CA 1
ATOM 1511 C C . ARG A 1 199 ? 1.103 -29.338 -5.211 1.00 97.19 199 ARG A C 1
ATOM 1513 O O . ARG A 1 199 ? -0.004 -29.669 -5.630 1.00 97.19 199 ARG A O 1
ATOM 1520 N N . VAL A 1 200 ? 1.358 -29.094 -3.925 1.00 97.44 200 VAL A N 1
ATOM 1521 C CA . VAL A 1 200 ? 0.332 -29.151 -2.872 1.00 97.44 200 VAL A CA 1
ATOM 1522 C C . VAL A 1 200 ? -0.725 -28.072 -3.099 1.00 97.44 200 VAL A C 1
ATOM 1524 O O . VAL A 1 200 ? -1.906 -28.400 -3.177 1.00 97.44 200 VAL A O 1
ATOM 1527 N N . VAL A 1 201 ? -0.316 -26.818 -3.324 1.00 96.88 201 VAL A N 1
ATOM 1528 C CA . VAL A 1 201 ? -1.238 -25.706 -3.625 1.00 96.88 201 VAL A CA 1
ATOM 1529 C C . VAL A 1 201 ? -2.101 -26.021 -4.849 1.00 96.88 201 VAL A C 1
ATOM 1531 O O . VAL A 1 201 ? -3.321 -25.862 -4.811 1.00 96.88 201 VAL A O 1
ATOM 1534 N N . ALA A 1 202 ? -1.494 -26.517 -5.930 1.00 95.62 202 ALA A N 1
ATOM 1535 C CA . ALA A 1 202 ? -2.221 -26.895 -7.137 1.00 95.62 202 ALA A CA 1
ATOM 1536 C C . ALA A 1 202 ? -3.215 -28.043 -6.887 1.00 95.62 202 ALA A C 1
ATOM 1538 O O . ALA A 1 202 ? -4.321 -28.018 -7.427 1.00 95.62 202 ALA A O 1
ATOM 1539 N N . SER A 1 203 ? -2.848 -29.020 -6.052 1.00 95.12 203 SER A N 1
ATOM 1540 C CA . SER A 1 203 ? -3.744 -30.102 -5.637 1.00 95.12 203 SER A CA 1
ATOM 1541 C C . SER A 1 203 ? -4.918 -29.576 -4.812 1.00 95.12 203 SER A C 1
ATOM 1543 O O . SER A 1 203 ? -6.057 -29.929 -5.104 1.00 95.12 203 SER A O 1
ATOM 1545 N N . HIS A 1 204 ? -4.664 -28.710 -3.823 1.00 93.75 204 HIS A N 1
ATOM 1546 C CA . HIS A 1 204 ? -5.706 -28.076 -3.011 1.00 93.75 204 HIS A CA 1
ATOM 1547 C C . HIS A 1 204 ? -6.666 -27.259 -3.882 1.00 93.75 204 HIS A C 1
ATOM 1549 O O . HIS A 1 204 ? -7.879 -27.344 -3.725 1.00 93.75 204 HIS A O 1
ATOM 1555 N N . ARG A 1 205 ? -6.138 -26.496 -4.846 1.00 92.56 205 ARG A N 1
ATOM 1556 C CA . ARG A 1 205 ? -6.947 -25.716 -5.791 1.00 92.56 205 ARG A CA 1
ATOM 1557 C C . ARG A 1 205 ? -7.813 -26.604 -6.687 1.00 92.56 205 ARG A C 1
ATOM 1559 O O . ARG A 1 205 ? -8.936 -26.226 -6.991 1.00 92.56 205 ARG A O 1
ATOM 1566 N N . ALA A 1 206 ? -7.300 -27.754 -7.125 1.00 90.88 206 ALA A N 1
ATOM 1567 C CA . ALA A 1 206 ? -8.043 -28.682 -7.976 1.00 90.88 206 ALA A CA 1
ATOM 1568 C C . ALA A 1 206 ? -9.167 -29.415 -7.224 1.00 90.88 206 ALA A C 1
ATOM 1570 O O . ALA A 1 206 ? -10.186 -29.742 -7.829 1.00 90.88 206 ALA A O 1
ATOM 1571 N N . SER A 1 207 ? -8.989 -29.677 -5.925 1.00 88.62 207 SER A N 1
ATOM 1572 C CA . SER A 1 207 ? -9.997 -30.332 -5.081 1.00 88.62 207 SER A CA 1
ATOM 1573 C C . SER A 1 207 ? -10.979 -29.356 -4.432 1.00 88.62 207 SER A C 1
ATOM 1575 O O . SER A 1 207 ? -12.086 -29.750 -4.068 1.00 88.62 207 SER A O 1
ATOM 1577 N N . ALA A 1 208 ? -10.607 -28.085 -4.296 1.00 85.25 208 ALA A N 1
ATOM 1578 C CA . ALA A 1 208 ? -11.501 -27.046 -3.827 1.00 85.25 208 ALA A CA 1
ATOM 1579 C C . ALA A 1 208 ? -12.560 -26.737 -4.893 1.00 85.25 208 ALA A C 1
ATOM 1581 O O . ALA A 1 208 ? -12.266 -26.181 -5.952 1.00 85.25 208 ALA A O 1
ATOM 1582 N N . HIS A 1 209 ? -13.825 -27.029 -4.594 1.00 71.44 209 HIS A N 1
ATOM 1583 C CA . HIS A 1 209 ? -14.923 -26.387 -5.305 1.00 71.44 209 HIS A CA 1
ATOM 1584 C C . HIS A 1 209 ? -14.855 -24.900 -4.974 1.00 71.44 209 HIS A C 1
ATOM 1586 O O . HIS A 1 209 ? -15.160 -24.510 -3.848 1.00 71.44 209 HIS A O 1
ATOM 1592 N N . GLY A 1 210 ? -14.384 -24.090 -5.927 1.00 59.22 210 GLY A N 1
ATOM 1593 C CA . GLY A 1 210 ? -14.341 -22.643 -5.766 1.00 59.22 210 GLY A CA 1
ATOM 1594 C C . GLY A 1 210 ? -15.716 -22.174 -5.321 1.00 59.22 210 GLY A C 1
ATOM 1595 O O . GLY A 1 210 ? -16.690 -22.321 -6.062 1.00 59.22 210 GLY A O 1
ATOM 1596 N N . LEU A 1 211 ? -15.812 -21.664 -4.094 1.00 56.78 211 LEU A N 1
ATOM 1597 C CA . LEU A 1 211 ? -17.017 -20.970 -3.689 1.00 56.78 211 LEU A CA 1
ATOM 1598 C C . LEU A 1 211 ? -17.089 -19.762 -4.620 1.00 56.78 211 LEU A C 1
ATOM 1600 O O . LEU A 1 211 ? -16.110 -19.014 -4.680 1.00 56.78 211 LEU A O 1
ATOM 1604 N N . PRO A 1 212 ? -18.170 -19.571 -5.398 1.00 49.41 212 PRO A N 1
ATOM 1605 C CA . PRO A 1 212 ? -18.345 -18.313 -6.094 1.00 49.41 212 PRO A CA 1
ATOM 1606 C C . PRO A 1 212 ? -18.298 -17.248 -5.005 1.00 49.41 212 PRO A C 1
ATOM 1608 O O . PRO A 1 212 ? -19.176 -17.197 -4.142 1.00 49.41 212 PRO A O 1
ATOM 1611 N N . VAL A 1 213 ? -17.216 -16.469 -4.978 1.00 47.75 213 VAL A N 1
ATOM 1612 C CA . VAL A 1 213 ? -17.028 -15.382 -4.023 1.00 47.75 213 VAL A CA 1
ATOM 1613 C C . VAL A 1 213 ? -18.022 -14.299 -4.428 1.00 47.75 213 VAL A C 1
ATOM 1615 O O . VAL A 1 213 ? -17.691 -13.328 -5.098 1.00 47.75 213 VAL A O 1
ATOM 1618 N N . ILE A 1 214 ? -19.291 -14.496 -4.075 1.00 37.81 214 ILE A N 1
ATOM 1619 C CA . ILE A 1 214 ? -20.324 -13.474 -4.151 1.00 37.81 214 ILE A CA 1
ATOM 1620 C C . ILE A 1 214 ? -20.062 -12.558 -2.950 1.00 37.81 214 ILE A C 1
ATOM 1622 O O . ILE A 1 214 ? -20.617 -12.730 -1.869 1.00 37.81 214 ILE A O 1
ATOM 1626 N N . GLY A 1 215 ? -19.110 -11.640 -3.125 1.00 37.75 215 GLY A N 1
ATOM 1627 C CA . GLY A 1 215 ? -19.003 -10.393 -2.365 1.00 37.75 215 GLY A CA 1
ATOM 1628 C C . GLY A 1 215 ? -18.632 -10.443 -0.877 1.00 37.75 215 GLY A C 1
ATOM 1629 O O . GLY A 1 215 ? -18.901 -9.456 -0.204 1.00 37.75 215 GLY A O 1
ATOM 1630 N N . ARG A 1 216 ? -18.052 -11.524 -0.324 1.00 37.75 216 ARG A N 1
ATOM 1631 C CA . ARG A 1 216 ? -17.732 -11.586 1.129 1.00 37.75 216 ARG A CA 1
ATOM 1632 C C . ARG A 1 216 ? -16.274 -11.739 1.532 1.00 37.75 216 ARG A C 1
ATOM 1634 O O . ARG A 1 216 ? -15.945 -11.413 2.668 1.00 37.75 216 ARG A O 1
ATOM 1641 N N . VAL A 1 217 ? -15.393 -12.178 0.641 1.00 39.41 217 VAL A N 1
ATOM 1642 C CA . VAL A 1 217 ? -13.972 -11.901 0.854 1.00 39.41 217 VAL A CA 1
ATOM 1643 C C . VAL A 1 217 ? -13.818 -10.483 0.346 1.00 39.41 217 VAL A C 1
ATOM 1645 O O . VAL A 1 217 ? -13.681 -10.275 -0.858 1.00 39.41 217 VAL A O 1
ATOM 1648 N N . LEU A 1 218 ? -13.991 -9.511 1.246 1.00 45.78 218 LEU A N 1
ATOM 1649 C CA . LEU A 1 218 ? -13.544 -8.153 0.994 1.00 45.78 218 LEU A CA 1
ATOM 1650 C C . LEU A 1 218 ? -12.076 -8.308 0.604 1.00 45.78 218 LEU A C 1
ATOM 1652 O O . LEU A 1 218 ? -11.217 -8.505 1.458 1.00 45.78 218 LEU A O 1
ATOM 1656 N N . SER A 1 219 ? -11.770 -8.269 -0.693 1.00 43.66 219 SER A N 1
ATOM 1657 C CA . SER A 1 219 ? -10.524 -7.614 -1.022 1.00 43.66 219 SER A CA 1
ATOM 1658 C C . SER A 1 219 ? -10.681 -6.232 -0.404 1.00 43.66 219 SER A C 1
ATOM 1660 O O . SER A 1 219 ? -11.764 -5.638 -0.479 1.00 43.66 219 SER A O 1
ATOM 1662 N N . HIS A 1 220 ? -9.618 -5.676 0.152 1.00 43.50 220 HIS A N 1
ATOM 1663 C CA . HIS A 1 220 ? -9.579 -4.250 0.460 1.00 43.50 220 HIS A CA 1
ATOM 1664 C C . HIS A 1 220 ? -9.864 -3.361 -0.791 1.00 43.50 220 HIS A C 1
ATOM 1666 O O . HIS A 1 220 ? -9.714 -2.149 -0.732 1.00 43.50 220 HIS A O 1
ATOM 1672 N N . ASN A 1 221 ? -10.300 -3.945 -1.923 1.00 41.81 221 ASN A N 1
ATOM 1673 C CA . ASN A 1 221 ? -10.579 -3.338 -3.211 1.00 41.81 221 ASN A CA 1
ATOM 1674 C C . ASN A 1 221 ? -12.090 -3.255 -3.550 1.00 41.81 221 ASN A C 1
ATOM 1676 O O . ASN A 1 221 ? -12.418 -2.590 -4.528 1.00 41.81 221 ASN A O 1
ATOM 1680 N N . VAL A 1 222 ? -13.032 -3.876 -2.808 1.00 39.16 222 VAL A N 1
ATOM 1681 C CA . VAL A 1 222 ? -14.493 -3.713 -3.068 1.00 39.16 222 VAL A CA 1
ATOM 1682 C C . VAL A 1 222 ? -15.060 -2.526 -2.283 1.00 39.16 222 VAL A C 1
ATOM 1684 O O . VAL A 1 222 ? -16.039 -2.640 -1.552 1.00 39.16 222 VAL A O 1
ATOM 1687 N N . TYR A 1 223 ? -14.440 -1.361 -2.431 1.00 50.38 223 TYR A N 1
ATOM 1688 C CA . TYR A 1 223 ? -15.000 -0.102 -1.949 1.00 50.38 223 TYR A CA 1
ATOM 1689 C C . TYR A 1 223 ? -15.449 0.729 -3.148 1.00 50.38 223 TYR A C 1
ATOM 1691 O O . TYR A 1 223 ? -14.881 0.614 -4.235 1.00 50.38 223 TYR A O 1
ATOM 1699 N N . LEU A 1 224 ? -16.499 1.539 -2.979 1.00 45.16 224 LEU A N 1
ATOM 1700 C CA . LEU A 1 224 ? -16.997 2.418 -4.039 1.00 45.16 224 LEU A CA 1
ATOM 1701 C C . LEU A 1 224 ? -15.825 3.232 -4.607 1.00 45.16 224 LEU A C 1
ATOM 1703 O O . LEU A 1 224 ? -15.181 3.988 -3.881 1.00 45.16 224 LEU A O 1
ATOM 1707 N N . VAL A 1 225 ? -15.544 3.052 -5.899 1.00 59.22 225 VAL A N 1
ATOM 1708 C CA . VAL A 1 225 ? -14.562 3.853 -6.634 1.00 59.22 225 VAL A CA 1
ATOM 1709 C C . VAL A 1 225 ? -15.111 5.275 -6.689 1.00 59.22 225 VAL A C 1
ATOM 1711 O O . VAL A 1 225 ? -16.025 5.566 -7.461 1.00 59.22 225 VAL A O 1
ATOM 1714 N N . ILE A 1 226 ? -14.601 6.152 -5.826 1.00 67.19 226 ILE A N 1
ATOM 1715 C CA . ILE A 1 226 ? -14.917 7.578 -5.870 1.00 67.19 226 ILE A CA 1
ATOM 1716 C C . ILE A 1 226 ? -13.910 8.208 -6.823 1.00 67.19 226 ILE A C 1
ATOM 1718 O O . ILE A 1 226 ? -12.757 8.424 -6.464 1.00 67.19 226 ILE A O 1
ATOM 1722 N N . THR A 1 227 ? -14.350 8.449 -8.052 1.00 80.38 227 THR A N 1
ATOM 1723 C CA . THR A 1 227 ? -13.562 9.154 -9.064 1.00 80.38 227 THR A CA 1
ATOM 1724 C C . THR A 1 227 ? -13.642 10.653 -8.834 1.00 80.38 227 THR A C 1
ATOM 1726 O O . THR A 1 227 ? -14.723 11.167 -8.528 1.00 80.38 227 THR A O 1
ATOM 1729 N N . ALA A 1 228 ? -12.539 11.355 -9.058 1.00 82.56 228 ALA A N 1
ATOM 1730 C CA . ALA A 1 228 ? -12.536 12.805 -9.056 1.00 82.56 228 ALA A CA 1
ATOM 1731 C C . ALA A 1 228 ? -13.469 13.357 -10.150 1.00 82.56 228 ALA A C 1
ATOM 1733 O O . ALA A 1 228 ? -13.427 12.899 -11.301 1.00 82.56 228 ALA A O 1
ATOM 1734 N N . PRO A 1 229 ? -14.292 14.367 -9.831 1.00 84.19 229 PRO A N 1
ATOM 1735 C CA . PRO A 1 229 ? -14.950 15.200 -10.825 1.00 84.19 229 PRO A CA 1
ATOM 1736 C C . PRO A 1 229 ? -13.933 15.817 -11.793 1.00 84.19 229 PRO A C 1
ATOM 1738 O O . PRO A 1 229 ? -12.838 16.227 -11.408 1.00 84.19 229 PRO A O 1
ATOM 1741 N N . ALA A 1 230 ? -14.296 15.911 -13.073 1.00 81.25 230 ALA A N 1
ATOM 1742 C CA . ALA A 1 230 ? -13.398 16.429 -14.109 1.00 81.25 230 ALA A CA 1
ATOM 1743 C C . ALA A 1 230 ? -13.062 17.927 -13.948 1.00 81.25 230 ALA A C 1
ATOM 1745 O O . ALA A 1 230 ? -12.095 18.407 -14.545 1.00 81.25 230 ALA A O 1
ATOM 1746 N N . ASP A 1 231 ? -13.876 18.651 -13.185 1.00 80.62 231 ASP A N 1
ATOM 1747 C CA . ASP A 1 231 ? -13.792 20.078 -12.883 1.00 80.62 231 ASP A CA 1
ATOM 1748 C C . ASP A 1 231 ? -13.159 20.384 -11.517 1.00 80.62 231 ASP A C 1
ATOM 1750 O O . ASP A 1 231 ? -12.987 21.552 -11.177 1.00 80.62 231 ASP A O 1
ATOM 1754 N N . GLU A 1 232 ? -12.776 19.367 -10.743 1.00 86.69 232 GLU A N 1
ATOM 1755 C CA . GLU A 1 232 ? -12.037 19.574 -9.501 1.00 86.69 232 GLU A CA 1
ATOM 1756 C C . GLU A 1 232 ? -10.560 19.865 -9.779 1.00 86.69 232 GLU A C 1
ATOM 1758 O O . GLU A 1 232 ? -9.990 19.375 -10.754 1.00 86.69 232 GLU A O 1
ATOM 1763 N N . TYR A 1 233 ? -9.946 20.700 -8.939 1.00 88.06 233 TYR A N 1
ATOM 1764 C CA . TYR A 1 233 ? -8.598 21.220 -9.145 1.00 88.06 233 TYR A CA 1
ATOM 1765 C C . TYR A 1 233 ? -7.680 20.850 -7.986 1.00 88.06 233 TYR A C 1
ATOM 1767 O O . TYR A 1 233 ? -7.950 21.207 -6.837 1.00 88.06 233 TYR A O 1
ATOM 1775 N N . PHE A 1 234 ? -6.549 20.236 -8.319 1.00 91.00 234 PHE A N 1
ATOM 1776 C CA . PHE A 1 234 ? -5.619 19.653 -7.359 1.00 91.00 234 PHE A CA 1
ATOM 1777 C C . PHE A 1 234 ? -4.275 20.382 -7.324 1.00 91.00 234 PHE A C 1
ATOM 1779 O O . PHE A 1 234 ? -3.865 21.029 -8.295 1.00 91.00 234 PHE A O 1
ATOM 1786 N N . GLY A 1 235 ? -3.605 20.280 -6.181 1.00 84.31 235 GLY A N 1
ATOM 1787 C CA . GLY A 1 235 ? -2.262 20.787 -5.940 1.00 84.31 235 GLY A CA 1
ATOM 1788 C C . GLY A 1 235 ? -2.163 22.311 -5.973 1.00 84.31 235 GLY A C 1
ATOM 1789 O O . GLY A 1 235 ? -3.153 23.062 -5.975 1.00 84.31 235 GLY A O 1
ATOM 1790 N N . ARG A 1 236 ? -0.919 22.787 -6.001 1.00 81.31 236 ARG A N 1
ATOM 1791 C CA . ARG A 1 236 ? -0.559 24.209 -6.067 1.00 81.31 236 ARG A CA 1
ATOM 1792 C C . ARG A 1 236 ? -0.837 24.816 -7.433 1.00 81.31 236 ARG A C 1
ATOM 1794 O O . ARG A 1 236 ? -1.176 25.993 -7.517 1.00 81.31 236 ARG A O 1
ATOM 1801 N N . THR A 1 237 ? -0.712 24.023 -8.490 1.00 84.25 237 THR A N 1
ATOM 1802 C CA . THR A 1 237 ? -0.935 24.457 -9.875 1.00 84.25 237 THR A CA 1
ATOM 1803 C C . THR A 1 237 ? -2.398 24.414 -10.293 1.00 84.25 237 THR A C 1
ATOM 1805 O O . THR A 1 237 ? -2.715 24.883 -11.384 1.00 84.25 237 THR A O 1
ATOM 1808 N N . LYS A 1 238 ? -3.295 23.913 -9.429 1.00 89.50 238 LYS A N 1
ATOM 1809 C CA . LYS A 1 238 ? -4.734 23.820 -9.704 1.00 89.50 238 LYS A CA 1
ATOM 1810 C C . LYS A 1 238 ? -4.984 23.128 -11.039 1.00 89.50 238 LYS A C 1
ATOM 1812 O O . LYS A 1 238 ? -5.702 23.637 -11.896 1.00 89.50 238 LYS A O 1
ATOM 1817 N N . LEU A 1 239 ? -4.367 21.962 -11.216 1.00 90.88 239 LEU A N 1
ATOM 1818 C CA . LEU A 1 239 ? -4.607 21.122 -12.380 1.00 90.88 239 LEU A CA 1
ATOM 1819 C C . LEU A 1 239 ? -5.830 20.247 -12.123 1.00 90.88 239 LEU A C 1
ATOM 1821 O O . LEU A 1 239 ? -5.939 19.602 -11.084 1.00 90.88 239 LEU A O 1
ATOM 1825 N N . SER A 1 240 ? -6.745 20.213 -13.089 1.00 92.12 240 SER A N 1
ATOM 1826 C CA . SER A 1 240 ? -7.829 19.232 -13.086 1.00 92.12 240 SER A CA 1
ATOM 1827 C C . SER A 1 240 ? -7.352 17.874 -13.607 1.00 92.12 240 SER A C 1
ATOM 1829 O O . SER A 1 240 ? -6.261 17.803 -14.186 1.00 92.12 240 SER A O 1
ATOM 1831 N N . PRO A 1 241 ? -8.157 16.797 -13.520 1.00 91.00 241 PRO A N 1
ATOM 1832 C CA . PRO A 1 241 ? -7.821 15.512 -14.136 1.00 91.00 241 PRO A CA 1
ATOM 1833 C C . PRO A 1 241 ? -7.432 15.623 -15.618 1.00 91.00 241 PRO A C 1
ATOM 1835 O O . PRO A 1 241 ? -6.525 14.939 -16.098 1.00 91.00 241 PRO A O 1
ATOM 1838 N N . ILE A 1 242 ? -8.091 16.522 -16.356 1.00 90.88 242 ILE A N 1
ATOM 1839 C CA . ILE A 1 242 ? -7.766 16.824 -17.757 1.00 90.88 242 ILE A CA 1
ATOM 1840 C C . ILE A 1 242 ? -6.482 17.660 -17.843 1.00 90.88 242 ILE A C 1
ATOM 1842 O O . ILE A 1 242 ? -5.628 17.382 -18.687 1.00 90.88 242 ILE A O 1
ATOM 1846 N N . GLY A 1 243 ? -6.329 18.652 -16.961 1.00 92.69 243 GLY A N 1
ATOM 1847 C CA . GLY A 1 243 ? -5.130 19.486 -16.863 1.00 92.69 243 GLY A CA 1
ATOM 1848 C C . GLY A 1 243 ? -3.858 18.662 -16.663 1.00 92.69 243 GLY A C 1
ATOM 1849 O O . GLY A 1 243 ? -2.921 18.803 -17.443 1.00 92.69 243 GLY A O 1
ATOM 1850 N N . VAL A 1 244 ? -3.863 17.726 -15.711 1.00 94.12 244 VAL A N 1
ATOM 1851 C CA . VAL A 1 244 ? -2.748 16.802 -15.441 1.00 94.12 244 VAL A CA 1
ATOM 1852 C C . VAL A 1 244 ? -2.353 16.017 -16.697 1.00 94.12 244 VAL A C 1
ATOM 1854 O O . VAL A 1 244 ? -1.180 15.964 -17.068 1.00 94.12 244 VAL A O 1
ATOM 1857 N N . ARG A 1 245 ? -3.326 15.439 -17.415 1.00 93.56 245 ARG A N 1
ATOM 1858 C CA . ARG A 1 245 ? -3.056 14.669 -18.647 1.00 93.56 245 ARG A CA 1
ATOM 1859 C C . ARG A 1 245 ? -2.446 15.530 -19.748 1.00 93.56 245 ARG A C 1
ATOM 1861 O O . ARG A 1 245 ? -1.546 15.070 -20.462 1.00 93.56 245 ARG A O 1
ATOM 1868 N N . ASN A 1 246 ? -2.963 16.744 -19.914 1.00 95.12 246 ASN A N 1
ATOM 1869 C CA . ASN A 1 246 ? -2.466 17.692 -20.903 1.00 95.12 246 ASN A CA 1
ATOM 1870 C C . ASN A 1 246 ? -1.043 18.127 -20.568 1.00 95.12 246 ASN A C 1
ATOM 1872 O O . ASN A 1 246 ? -0.211 18.194 -21.470 1.00 95.12 246 ASN A O 1
ATOM 1876 N N . GLU A 1 247 ? -0.750 18.332 -19.288 1.00 96.31 247 GLU A N 1
ATOM 1877 C CA . GLU A 1 247 ? 0.555 18.787 -18.831 1.00 96.31 247 GLU A CA 1
ATOM 1878 C C . GLU A 1 247 ? 1.641 17.727 -19.023 1.00 96.31 247 GLU A C 1
ATOM 1880 O O . GLU A 1 247 ? 2.664 18.008 -19.643 1.00 96.31 247 GLU A O 1
ATOM 1885 N N . ILE A 1 248 ? 1.373 16.469 -18.659 1.00 96.25 248 ILE A N 1
ATOM 1886 C CA . ILE A 1 248 ? 2.280 15.344 -18.959 1.00 96.25 248 ILE A CA 1
ATOM 1887 C C . ILE A 1 248 ? 2.535 15.240 -20.473 1.00 96.25 248 ILE A C 1
ATOM 1889 O O . ILE A 1 248 ? 3.651 14.992 -20.927 1.00 96.25 248 ILE A O 1
ATOM 1893 N N . THR A 1 249 ? 1.495 15.452 -21.286 1.00 96.69 249 THR A N 1
ATOM 1894 C CA . THR A 1 249 ? 1.617 15.423 -22.752 1.00 96.69 249 THR A CA 1
ATOM 1895 C C . THR A 1 249 ? 2.444 16.600 -23.277 1.00 96.69 249 THR A C 1
ATOM 1897 O O . THR A 1 249 ? 3.227 16.429 -24.212 1.00 96.69 249 THR A O 1
ATOM 1900 N N . ARG A 1 250 ? 2.295 17.792 -22.688 1.00 97.19 250 ARG A N 1
ATOM 1901 C CA . ARG A 1 250 ? 3.098 18.979 -23.004 1.00 97.19 250 ARG A CA 1
ATOM 1902 C C . ARG A 1 250 ? 4.569 18.728 -22.683 1.00 97.19 250 ARG A C 1
ATOM 1904 O O . ARG A 1 250 ? 5.404 18.926 -23.561 1.00 97.19 250 ARG A O 1
ATOM 1911 N N . ILE A 1 251 ? 4.867 18.249 -21.477 1.00 97.19 251 ILE A N 1
ATOM 1912 C CA . ILE 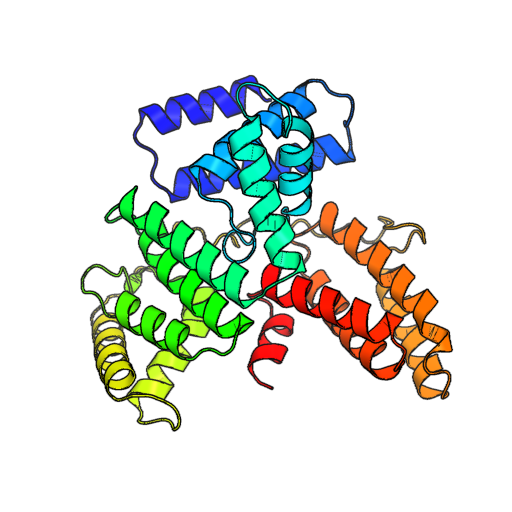A 1 251 ? 6.225 17.911 -21.034 1.00 97.19 251 ILE A CA 1
ATOM 1913 C C . ILE A 1 251 ? 6.859 16.893 -21.988 1.00 97.19 251 ILE A C 1
ATOM 1915 O O . ILE A 1 251 ? 7.957 17.125 -22.492 1.00 97.19 251 ILE A O 1
ATOM 1919 N N . GLY A 1 252 ? 6.133 15.825 -22.337 1.00 96.44 252 GLY A N 1
ATOM 1920 C CA . GLY A 1 252 ? 6.601 14.816 -23.290 1.00 96.44 252 GLY A CA 1
ATOM 1921 C C . GLY A 1 252 ? 7.059 15.407 -24.629 1.00 96.44 252 GLY A C 1
ATOM 1922 O O . GLY A 1 252 ? 8.136 15.055 -25.104 1.00 96.44 252 GLY A O 1
ATOM 1923 N N . LYS A 1 253 ? 6.311 16.371 -25.187 1.00 97.06 253 LYS A N 1
ATOM 1924 C CA . LYS A 1 253 ? 6.688 17.067 -26.434 1.00 97.06 253 LYS A CA 1
ATOM 1925 C C . LYS A 1 253 ? 7.977 17.881 -26.295 1.00 97.06 253 LYS A C 1
ATOM 1927 O O . LYS A 1 253 ? 8.760 17.949 -27.237 1.00 97.06 253 LYS A O 1
ATOM 1932 N N . TYR A 1 254 ? 8.206 18.513 -25.145 1.00 97.25 254 TYR A N 1
ATOM 1933 C CA . TYR A 1 254 ? 9.446 19.252 -24.894 1.00 97.25 254 TYR A CA 1
ATOM 1934 C C . TYR A 1 254 ? 10.642 18.315 -24.713 1.00 97.25 254 TYR A C 1
ATOM 1936 O O . TYR A 1 254 ? 11.732 18.599 -25.215 1.00 97.25 254 TYR A O 1
ATOM 1944 N N . LEU A 1 255 ? 10.438 17.169 -24.063 1.00 96.44 255 LEU A N 1
ATOM 1945 C CA . LEU A 1 255 ? 11.457 16.127 -23.968 1.00 96.44 255 LEU A CA 1
ATOM 1946 C C . LEU A 1 255 ? 11.811 15.555 -25.347 1.00 96.44 255 LEU A C 1
ATOM 1948 O O . LEU A 1 255 ? 12.993 15.389 -25.635 1.00 96.44 255 LEU A O 1
ATOM 1952 N N . ASP A 1 256 ? 10.826 15.340 -26.227 1.00 96.00 256 ASP A N 1
ATOM 1953 C CA . ASP A 1 256 ? 11.059 14.941 -27.628 1.00 96.00 256 ASP A CA 1
ATOM 1954 C C . ASP A 1 256 ? 11.863 16.001 -28.403 1.00 96.00 256 ASP A C 1
ATOM 1956 O O . ASP A 1 256 ? 12.667 15.672 -29.273 1.00 96.00 256 ASP A O 1
ATOM 1960 N N . ALA A 1 257 ? 11.694 17.279 -28.053 1.00 96.06 257 ALA A N 1
ATOM 1961 C CA . ALA A 1 257 ? 12.462 18.395 -28.600 1.00 96.06 257 ALA A CA 1
ATOM 1962 C C . ALA A 1 257 ? 13.849 18.582 -27.943 1.00 96.06 257 ALA A C 1
ATOM 1964 O O . ALA A 1 257 ? 14.514 19.587 -28.201 1.00 96.06 257 ALA A O 1
ATOM 1965 N N . GLY A 1 258 ? 14.290 17.657 -27.083 1.00 94.19 258 GLY A N 1
ATOM 1966 C CA . GLY A 1 258 ? 15.627 17.662 -26.480 1.00 94.19 258 GLY A CA 1
ATOM 1967 C C . GLY A 1 258 ? 15.793 18.585 -25.269 1.00 94.19 258 GLY A C 1
ATOM 1968 O O . GLY A 1 258 ? 16.913 18.982 -24.955 1.00 94.19 258 GLY A O 1
ATOM 1969 N N . TRP A 1 259 ? 14.707 18.956 -24.582 1.00 93.06 259 TRP A N 1
ATOM 1970 C CA . TRP A 1 259 ? 14.787 19.863 -23.427 1.00 93.06 259 TRP A CA 1
ATOM 1971 C C . TRP A 1 259 ? 15.328 19.194 -22.154 1.00 93.06 259 TRP A C 1
ATOM 1973 O O . TRP A 1 259 ? 15.834 19.902 -21.280 1.00 93.06 259 TRP A O 1
ATOM 1983 N N . GLY A 1 260 ? 15.256 17.859 -22.063 1.00 92.25 260 GLY A N 1
ATOM 1984 C CA . GLY A 1 260 ? 15.771 17.062 -20.943 1.00 92.25 260 GLY A CA 1
ATOM 1985 C C . GLY A 1 260 ? 15.347 17.616 -19.580 1.00 92.25 260 GLY A C 1
ATOM 1986 O O . GLY A 1 260 ? 14.198 18.014 -19.384 1.00 92.25 260 GLY A O 1
ATOM 1987 N N . GLY A 1 261 ? 16.310 17.735 -18.665 1.00 92.38 261 GLY A N 1
ATOM 1988 C CA . GLY A 1 261 ? 16.102 18.192 -17.292 1.00 92.38 261 GLY A CA 1
ATOM 1989 C C . GLY A 1 261 ? 15.453 19.567 -17.098 1.00 92.38 261 GLY A C 1
ATOM 1990 O O . GLY A 1 261 ? 15.032 19.872 -15.982 1.00 92.38 261 GLY A O 1
ATOM 1991 N N . ARG A 1 262 ? 15.297 20.390 -18.147 1.00 95.25 262 ARG A N 1
ATOM 1992 C CA . ARG A 1 262 ? 14.556 21.665 -18.064 1.00 95.25 262 ARG A CA 1
ATOM 1993 C C . ARG A 1 262 ? 13.085 21.477 -17.693 1.00 95.25 262 ARG A C 1
ATOM 1995 O O . ARG A 1 262 ? 12.481 22.426 -17.211 1.00 95.25 262 ARG A O 1
ATOM 2002 N N . MET A 1 263 ? 12.522 20.291 -17.931 1.00 96.88 263 MET A N 1
ATOM 2003 C CA . MET A 1 263 ? 11.128 19.981 -17.598 1.00 96.88 263 MET A CA 1
ATOM 2004 C C . MET A 1 263 ? 10.929 19.442 -16.180 1.00 96.88 263 MET A C 1
ATOM 2006 O O . MET A 1 263 ? 9.789 19.387 -15.731 1.00 96.88 263 MET A O 1
ATOM 2010 N N . THR A 1 264 ? 12.012 19.154 -15.445 1.00 96.38 264 THR A N 1
ATOM 2011 C CA . THR A 1 264 ? 11.933 18.548 -14.104 1.00 96.38 264 THR A CA 1
ATOM 2012 C C . THR A 1 264 ? 10.970 19.298 -13.190 1.00 96.38 264 THR A C 1
ATOM 2014 O O . THR A 1 264 ? 10.118 18.690 -12.555 1.00 96.38 264 THR A O 1
ATOM 2017 N N . GLN A 1 265 ? 11.052 20.630 -13.153 1.00 95.50 265 GLN A N 1
ATOM 2018 C CA . GLN A 1 265 ? 10.210 21.427 -12.262 1.00 95.50 265 GLN A CA 1
ATOM 2019 C C . GLN A 1 265 ? 8.716 21.319 -12.600 1.00 95.50 265 GLN A C 1
ATOM 2021 O O . GLN A 1 265 ? 7.887 21.233 -11.695 1.00 95.50 265 GLN A O 1
ATOM 2026 N N . ASP A 1 266 ? 8.377 21.282 -13.888 1.00 95.00 266 ASP A N 1
ATOM 2027 C CA . ASP A 1 266 ? 6.994 21.142 -14.341 1.00 95.00 266 ASP A CA 1
ATOM 2028 C C . ASP A 1 266 ? 6.459 19.745 -13.992 1.00 95.00 266 ASP A C 1
ATOM 2030 O O . ASP A 1 266 ? 5.330 19.607 -13.521 1.00 95.00 266 ASP A O 1
ATOM 2034 N N . THR A 1 267 ? 7.292 18.711 -14.136 1.00 96.00 267 THR A N 1
ATOM 2035 C CA . THR A 1 267 ? 6.954 17.339 -13.736 1.00 96.00 267 THR A CA 1
ATOM 2036 C C . THR A 1 267 ? 6.743 17.225 -12.223 1.00 96.00 267 THR A C 1
ATOM 2038 O O . THR A 1 267 ? 5.775 16.599 -11.789 1.00 96.00 267 THR A O 1
ATOM 2041 N N . LEU A 1 268 ? 7.565 17.895 -11.407 1.00 95.44 268 LEU A N 1
ATOM 2042 C CA . LEU A 1 268 ? 7.370 17.966 -9.952 1.00 95.44 268 LEU A CA 1
ATOM 2043 C C . LEU A 1 268 ? 6.050 18.658 -9.569 1.00 95.44 268 LEU A C 1
ATOM 2045 O O . LEU A 1 268 ? 5.388 18.241 -8.622 1.00 95.44 268 LEU A O 1
ATOM 2049 N N . TYR A 1 269 ? 5.609 19.669 -10.320 1.00 94.56 269 TYR A N 1
ATOM 2050 C CA . TYR A 1 269 ? 4.296 20.285 -10.098 1.00 94.56 269 TYR A CA 1
ATOM 2051 C C . TYR A 1 269 ? 3.120 19.381 -10.474 1.00 94.56 269 TYR A C 1
ATOM 2053 O O . TYR A 1 269 ? 2.055 19.453 -9.852 1.00 94.56 269 TYR A O 1
ATOM 2061 N N . VAL A 1 270 ? 3.296 18.523 -11.479 1.00 96.00 270 VAL A N 1
ATOM 2062 C CA . VAL A 1 270 ? 2.312 17.481 -11.786 1.00 96.00 270 VAL A CA 1
ATOM 2063 C C . VAL A 1 270 ? 2.218 16.480 -10.634 1.00 96.00 270 VAL A C 1
ATOM 2065 O O . VAL A 1 270 ? 1.107 16.098 -10.276 1.00 96.00 270 VAL A O 1
ATOM 2068 N N . ILE A 1 271 ? 3.344 16.097 -10.022 1.00 95.25 271 ILE A N 1
ATOM 2069 C CA . ILE A 1 271 ? 3.364 15.188 -8.862 1.00 95.25 271 ILE A CA 1
ATOM 2070 C C . ILE A 1 271 ? 2.591 15.779 -7.682 1.00 95.25 271 ILE A C 1
ATOM 2072 O O . ILE A 1 271 ? 1.694 15.114 -7.182 1.00 95.25 271 ILE A O 1
ATOM 2076 N N . ASP A 1 272 ? 2.837 17.040 -7.316 1.00 94.44 272 ASP A N 1
ATOM 2077 C CA . ASP A 1 272 ? 2.093 17.737 -6.246 1.00 94.44 272 ASP A CA 1
ATOM 2078 C C . ASP A 1 272 ? 0.569 17.731 -6.496 1.00 94.44 272 ASP A C 1
ATOM 2080 O O . ASP A 1 272 ? -0.232 17.558 -5.578 1.00 94.44 272 ASP A O 1
ATOM 2084 N N . SER A 1 273 ? 0.147 17.843 -7.762 1.00 94.31 273 SER A N 1
ATOM 2085 C CA . SER A 1 273 ? -1.272 17.724 -8.130 1.00 94.31 273 SER A CA 1
ATOM 2086 C C . SER A 1 273 ? -1.798 16.295 -8.002 1.00 94.31 273 SER A C 1
ATOM 2088 O O . SER A 1 273 ? -2.937 16.100 -7.585 1.00 94.31 273 SER A O 1
ATOM 2090 N N . LEU A 1 274 ? -0.995 15.294 -8.370 1.00 94.25 274 LEU A N 1
ATOM 2091 C CA . LEU A 1 274 ? -1.362 13.886 -8.220 1.00 94.25 274 LEU A CA 1
ATOM 2092 C C . LEU A 1 274 ? -1.446 13.472 -6.751 1.00 94.25 274 LEU A C 1
ATOM 2094 O O . LEU A 1 274 ? -2.343 12.714 -6.413 1.00 94.25 274 LEU A O 1
ATOM 2098 N N . GLU A 1 275 ? -0.569 13.977 -5.887 1.00 91.94 275 GLU A N 1
ATOM 2099 C CA . GLU A 1 275 ? -0.607 13.727 -4.442 1.00 91.94 275 GLU A CA 1
ATOM 2100 C C . GLU A 1 275 ? -1.862 14.319 -3.795 1.00 91.94 275 GLU A C 1
ATOM 2102 O O . GLU A 1 275 ? -2.563 13.625 -3.065 1.00 91.94 275 GLU A O 1
ATOM 2107 N N . ASP A 1 276 ? -2.219 15.569 -4.107 1.00 91.44 276 ASP A N 1
ATOM 2108 C CA . ASP A 1 276 ? -3.468 16.159 -3.604 1.00 91.44 276 ASP A CA 1
ATOM 2109 C C . ASP A 1 276 ? -4.707 15.425 -4.149 1.00 91.44 276 ASP A C 1
ATOM 2111 O O . ASP A 1 276 ? -5.644 15.130 -3.404 1.00 91.44 276 ASP A O 1
ATOM 2115 N N . TRP A 1 277 ? -4.692 15.044 -5.432 1.00 91.81 277 TRP A N 1
ATOM 2116 C CA . TRP A 1 277 ? -5.735 14.190 -6.004 1.00 91.81 277 TRP A CA 1
ATOM 2117 C C . TRP A 1 277 ? -5.810 12.855 -5.255 1.00 91.81 277 TRP A C 1
ATOM 2119 O O . TRP A 1 277 ? -6.893 12.457 -4.829 1.00 91.81 277 TRP A O 1
ATOM 2129 N N . GLN A 1 278 ? -4.681 12.200 -5.005 1.00 90.44 278 GLN A N 1
ATOM 2130 C CA . GLN A 1 278 ? -4.614 10.949 -4.261 1.00 90.44 278 GLN A CA 1
ATOM 2131 C C . GLN A 1 278 ? -5.156 11.100 -2.838 1.00 90.44 278 GLN A C 1
ATOM 2133 O O . GLN A 1 278 ? -5.941 10.265 -2.402 1.00 90.44 278 GLN A O 1
ATOM 2138 N N . HIS A 1 279 ? -4.847 12.183 -2.127 1.00 89.00 279 HIS A N 1
ATOM 2139 C CA . HIS A 1 279 ? -5.358 12.383 -0.771 1.00 89.00 279 HIS A CA 1
ATOM 2140 C C . HIS A 1 279 ? -6.889 12.465 -0.729 1.00 89.00 279 HIS A C 1
ATOM 2142 O O . HIS A 1 279 ? -7.530 11.922 0.184 1.00 89.00 279 HIS A O 1
ATOM 2148 N N . GLN A 1 280 ? -7.481 13.127 -1.726 1.00 86.31 280 GLN A N 1
ATOM 2149 C CA . GLN A 1 280 ? -8.924 13.324 -1.835 1.00 86.31 280 GLN A CA 1
ATOM 2150 C C . GLN A 1 280 ? -9.630 12.072 -2.385 1.00 86.31 280 GLN A C 1
ATOM 2152 O O . GLN A 1 280 ? -10.589 11.578 -1.780 1.00 86.31 280 GLN A O 1
ATOM 2157 N N . TYR A 1 281 ? -9.096 11.501 -3.465 1.00 86.38 281 TYR A N 1
ATOM 2158 C CA . TYR A 1 281 ? -9.651 10.384 -4.234 1.00 86.38 281 TYR A CA 1
ATOM 2159 C C . TYR A 1 281 ? -8.629 9.248 -4.419 1.00 86.38 281 TYR A C 1
ATOM 2161 O O . TYR A 1 281 ? -8.282 8.900 -5.545 1.00 86.38 281 TYR A O 1
ATOM 2169 N N . PRO A 1 282 ? -8.182 8.593 -3.335 1.00 84.81 282 PRO A N 1
ATOM 2170 C CA . PRO A 1 282 ? -7.089 7.614 -3.372 1.00 84.81 282 PRO A CA 1
ATOM 2171 C C . PRO A 1 282 ? -7.420 6.351 -4.165 1.00 84.81 282 PRO A C 1
ATOM 2173 O O . PRO A 1 282 ? -6.546 5.560 -4.489 1.00 84.81 282 PRO A O 1
ATOM 2176 N N . ARG A 1 283 ? -8.704 6.145 -4.465 1.00 80.69 283 ARG A N 1
ATOM 2177 C CA . ARG A 1 283 ? -9.220 4.994 -5.208 1.00 80.69 283 ARG A CA 1
ATOM 2178 C C . ARG A 1 283 ? -9.551 5.337 -6.660 1.00 80.69 283 ARG A C 1
ATOM 2180 O O . ARG A 1 283 ? -10.184 4.529 -7.333 1.00 80.69 283 ARG A O 1
ATOM 2187 N N . ASP A 1 284 ? -9.185 6.524 -7.143 1.00 86.62 284 ASP A N 1
ATOM 2188 C CA . ASP A 1 284 ? -9.406 6.887 -8.538 1.00 86.62 284 ASP A CA 1
ATOM 2189 C C . ASP A 1 284 ? -8.575 5.981 -9.462 1.00 86.62 284 ASP A C 1
ATOM 2191 O O . ASP A 1 284 ? -7.353 5.878 -9.340 1.00 86.62 284 ASP A O 1
ATOM 2195 N N . TYR A 1 285 ? -9.247 5.316 -10.404 1.00 86.00 285 TYR A N 1
ATOM 2196 C CA . TYR A 1 285 ? -8.623 4.349 -11.309 1.00 86.00 285 TYR A CA 1
ATOM 2197 C C . TYR A 1 285 ? -7.610 4.988 -12.272 1.00 86.00 285 TYR A C 1
ATOM 2199 O O . TYR A 1 285 ? -6.832 4.278 -12.909 1.00 86.00 285 TYR A O 1
ATOM 2207 N N . GLU A 1 286 ? -7.622 6.314 -12.413 1.00 89.81 286 GLU A N 1
ATOM 2208 C CA . GLU A 1 286 ? -6.688 7.051 -13.258 1.00 89.81 286 GLU A CA 1
ATOM 2209 C C . GLU A 1 286 ? -5.321 7.265 -12.604 1.00 89.81 286 GLU A C 1
ATOM 2211 O O . GLU A 1 286 ? -4.323 7.394 -13.321 1.00 89.81 286 GLU A O 1
ATOM 2216 N N . LEU A 1 287 ? -5.254 7.274 -11.269 1.00 91.88 287 LEU A N 1
ATOM 2217 C CA . LEU A 1 287 ? -4.031 7.588 -10.529 1.00 91.88 287 LEU A CA 1
ATOM 2218 C C . LEU A 1 287 ? -2.870 6.642 -10.870 1.00 91.88 287 LEU A C 1
ATOM 2220 O O . LEU A 1 287 ? -1.817 7.162 -11.248 1.00 91.88 287 LEU A O 1
ATOM 2224 N N . PRO A 1 288 ? -3.018 5.297 -10.870 1.00 92.19 288 PRO A N 1
ATOM 2225 C CA . PRO A 1 288 ? -1.914 4.404 -11.229 1.00 92.19 288 PRO A CA 1
ATOM 2226 C C . PRO A 1 288 ? -1.346 4.693 -12.622 1.00 92.19 288 PRO A C 1
ATOM 2228 O O . PRO A 1 288 ? -0.133 4.802 -12.815 1.00 92.19 288 PRO A O 1
ATOM 2231 N N . ARG A 1 289 ? -2.232 4.905 -13.602 1.00 93.44 289 ARG A N 1
ATOM 2232 C CA . ARG A 1 289 ? -1.849 5.225 -14.981 1.00 93.44 289 ARG A CA 1
ATOM 2233 C C . ARG A 1 289 ? -1.079 6.537 -15.066 1.00 93.44 289 ARG A C 1
ATOM 2235 O O . ARG A 1 289 ? -0.100 6.634 -15.809 1.00 93.44 289 ARG A O 1
ATOM 2242 N N . LEU A 1 290 ? -1.526 7.561 -14.345 1.00 95.38 290 LEU A N 1
ATOM 2243 C CA . LEU A 1 290 ? -0.887 8.874 -14.360 1.00 95.38 290 LEU A CA 1
ATOM 2244 C C . LEU A 1 290 ? 0.463 8.853 -13.645 1.00 95.38 290 LEU A C 1
ATOM 2246 O O . LEU A 1 290 ? 1.433 9.349 -14.217 1.00 95.38 290 LEU A O 1
ATOM 2250 N N . TYR A 1 291 ? 0.558 8.206 -12.482 1.00 95.69 291 TYR A N 1
ATOM 2251 C CA . TYR A 1 291 ? 1.832 7.994 -11.796 1.00 95.69 291 TYR A CA 1
ATOM 2252 C C . TYR A 1 291 ? 2.830 7.253 -12.688 1.00 95.69 291 TYR A C 1
ATOM 2254 O O . TYR A 1 291 ? 3.975 7.683 -12.807 1.00 95.69 291 TYR A O 1
ATOM 2262 N N . LYS A 1 292 ? 2.408 6.206 -13.411 1.00 95.25 292 LYS A N 1
ATOM 2263 C CA . LYS A 1 292 ? 3.306 5.499 -14.339 1.00 95.25 292 LYS A CA 1
ATOM 2264 C C . LYS A 1 292 ? 3.810 6.399 -15.464 1.00 95.25 292 LYS A C 1
ATOM 2266 O O . LYS A 1 292 ? 4.995 6.378 -15.783 1.00 95.25 292 LYS A O 1
ATOM 2271 N N . ARG A 1 293 ? 2.935 7.224 -16.048 1.00 96.31 293 ARG A N 1
ATOM 2272 C CA . ARG A 1 293 ? 3.339 8.187 -17.086 1.00 96.31 293 ARG A CA 1
ATOM 2273 C C . ARG A 1 293 ? 4.314 9.234 -16.552 1.00 96.31 293 ARG A C 1
ATOM 2275 O O . ARG A 1 293 ? 5.232 9.615 -17.275 1.00 96.31 293 ARG A O 1
ATOM 2282 N N . VAL A 1 294 ? 4.119 9.700 -15.321 1.00 96.50 294 VAL A N 1
ATOM 2283 C CA . VAL A 1 294 ? 5.050 10.617 -14.654 1.00 96.50 294 VAL A CA 1
ATOM 2284 C C . VAL A 1 294 ? 6.392 9.935 -14.411 1.00 96.50 294 VAL A C 1
ATOM 2286 O O . VAL A 1 294 ? 7.411 10.501 -14.783 1.00 96.50 294 VAL A O 1
ATOM 2289 N N . TYR A 1 295 ? 6.406 8.702 -13.901 1.00 95.94 295 TYR A N 1
ATOM 2290 C CA . TYR A 1 295 ? 7.631 7.914 -13.739 1.00 95.94 295 TYR A CA 1
ATOM 2291 C C . TYR A 1 295 ? 8.425 7.804 -15.051 1.00 95.94 295 TYR A C 1
ATOM 2293 O O . TYR A 1 295 ? 9.616 8.110 -15.093 1.00 95.94 295 TYR A O 1
ATOM 2301 N N . ASP A 1 296 ? 7.748 7.448 -16.146 1.00 95.31 296 ASP A N 1
ATOM 2302 C CA . ASP A 1 296 ? 8.376 7.342 -17.468 1.00 95.31 296 ASP A CA 1
ATOM 2303 C C . ASP A 1 296 ? 8.873 8.700 -17.990 1.00 95.31 296 ASP A C 1
ATOM 2305 O O . ASP A 1 296 ? 9.841 8.765 -18.745 1.00 95.31 296 ASP A O 1
ATOM 2309 N N . THR A 1 297 ? 8.221 9.794 -17.591 1.00 96.06 297 THR A N 1
ATOM 2310 C CA . THR A 1 297 ? 8.627 11.165 -17.933 1.00 96.06 297 THR A CA 1
ATOM 2311 C C . THR A 1 297 ? 9.890 11.566 -17.170 1.00 96.06 297 THR A C 1
ATOM 2313 O O . THR A 1 297 ? 10.856 12.001 -17.793 1.00 96.06 297 THR A O 1
ATOM 2316 N N . LEU A 1 298 ? 9.929 11.331 -15.855 1.00 96.56 298 LEU A N 1
ATOM 2317 C CA . LEU A 1 298 ? 11.090 11.591 -14.996 1.00 96.56 298 LEU A CA 1
ATOM 2318 C C . LEU A 1 298 ? 12.333 10.825 -15.471 1.00 96.56 298 LEU A C 1
ATOM 2320 O O . LEU A 1 298 ? 13.429 11.380 -15.529 1.00 96.56 298 LEU A O 1
ATOM 2324 N N . ALA A 1 299 ? 12.164 9.566 -15.889 1.00 94.69 299 ALA A N 1
ATOM 2325 C CA . ALA A 1 299 ? 13.257 8.744 -16.411 1.00 94.69 299 ALA A CA 1
ATOM 2326 C C . ALA A 1 299 ? 13.934 9.349 -17.659 1.00 94.69 299 ALA A C 1
ATOM 2328 O O . ALA A 1 299 ? 15.096 9.059 -17.934 1.00 94.69 299 ALA A O 1
ATOM 2329 N N . ARG A 1 300 ? 13.225 10.202 -18.411 1.00 96.19 300 ARG A N 1
ATOM 2330 C CA . ARG A 1 300 ? 13.736 10.883 -19.612 1.00 96.19 300 ARG A CA 1
ATOM 2331 C C . ARG A 1 300 ? 14.407 12.229 -19.320 1.00 96.19 300 ARG A C 1
ATOM 2333 O O . ARG A 1 300 ? 15.047 12.781 -20.211 1.00 96.19 300 ARG A O 1
ATOM 2340 N N . GLU A 1 301 ? 14.228 12.786 -18.125 1.00 94.88 301 GLU A N 1
ATOM 2341 C CA . GLU A 1 301 ? 14.766 14.099 -17.738 1.00 94.88 301 GLU A CA 1
ATOM 2342 C C . GLU A 1 301 ? 16.221 14.030 -17.254 1.00 94.88 301 GLU A C 1
ATOM 2344 O O . GLU A 1 301 ? 16.952 15.008 -17.411 1.00 94.88 301 GLU A O 1
ATOM 2349 N N . ASP A 1 302 ? 16.632 12.879 -16.704 1.00 88.06 302 ASP A N 1
ATOM 2350 C CA . ASP A 1 302 ? 17.991 12.551 -16.231 1.00 88.06 302 ASP A CA 1
ATOM 2351 C C . ASP A 1 302 ? 18.622 13.601 -15.291 1.00 88.06 302 ASP A C 1
ATOM 2353 O O . ASP A 1 302 ? 19.811 13.912 -15.353 1.00 88.06 302 ASP A O 1
ATOM 2357 N N . THR A 1 303 ? 17.821 14.166 -14.385 1.00 95.62 303 THR A N 1
ATOM 2358 C CA . THR A 1 303 ? 18.318 14.991 -13.272 1.00 95.62 303 THR A CA 1
ATOM 2359 C C . THR A 1 303 ? 18.275 14.209 -11.965 1.00 95.62 303 THR A C 1
ATOM 2361 O O . THR A 1 303 ? 17.477 13.286 -11.812 1.00 95.62 303 THR A O 1
ATOM 2364 N N . GLU A 1 304 ? 19.097 14.586 -10.984 1.00 94.88 304 GLU A N 1
ATOM 2365 C CA . GLU A 1 304 ? 19.054 13.949 -9.657 1.00 94.88 304 GLU A CA 1
ATOM 2366 C C . GLU A 1 304 ? 17.689 14.135 -8.981 1.00 94.88 304 GLU A C 1
ATOM 2368 O O . GLU A 1 304 ? 17.134 13.186 -8.438 1.00 94.88 304 GLU A O 1
ATOM 2373 N N . ALA A 1 305 ? 17.085 15.321 -9.108 1.00 94.81 305 ALA A N 1
ATOM 2374 C CA . ALA A 1 305 ? 15.734 15.567 -8.607 1.00 94.81 305 ALA A CA 1
ATOM 2375 C C . ALA A 1 305 ? 14.689 14.664 -9.288 1.00 94.81 305 ALA A C 1
ATOM 2377 O O . ALA A 1 305 ? 13.806 14.141 -8.610 1.00 94.81 305 ALA A O 1
ATOM 2378 N N . ALA A 1 306 ? 14.809 14.427 -10.601 1.00 94.69 306 ALA A N 1
ATOM 2379 C CA . ALA A 1 306 ? 13.917 13.517 -11.311 1.00 94.69 306 ALA A CA 1
ATOM 2380 C C . ALA A 1 306 ? 14.115 12.052 -10.890 1.00 94.69 306 ALA A C 1
ATOM 2382 O O . ALA A 1 306 ? 13.142 11.310 -10.771 1.00 94.69 306 ALA A O 1
ATOM 2383 N N . LYS A 1 307 ? 15.358 11.632 -10.619 1.00 93.19 307 LYS A N 1
ATOM 2384 C CA . LYS A 1 307 ? 15.667 10.280 -10.126 1.00 93.19 307 LYS A CA 1
ATOM 2385 C C . LYS A 1 307 ? 15.080 10.036 -8.741 1.00 93.19 307 LYS A C 1
ATOM 2387 O O . LYS A 1 307 ? 14.461 8.995 -8.540 1.00 93.19 307 LYS A O 1
ATOM 2392 N N . GLU A 1 308 ? 15.234 10.982 -7.815 1.00 91.56 308 GLU A N 1
ATOM 2393 C CA . GLU A 1 308 ? 14.638 10.871 -6.478 1.00 91.56 308 GLU A CA 1
ATOM 2394 C C . GLU A 1 308 ? 13.108 10.847 -6.552 1.00 91.56 308 GLU A C 1
ATOM 2396 O O . GLU A 1 308 ? 12.489 9.908 -6.057 1.00 91.56 308 GLU A O 1
ATOM 2401 N N . ALA A 1 309 ? 12.490 11.776 -7.290 1.00 93.44 309 ALA A N 1
ATOM 2402 C CA . ALA A 1 309 ? 11.043 11.752 -7.511 1.00 93.44 309 ALA A CA 1
ATOM 2403 C C . ALA A 1 309 ? 10.571 10.450 -8.188 1.00 93.44 309 ALA A C 1
ATOM 2405 O O . ALA A 1 309 ? 9.497 9.935 -7.887 1.00 93.44 309 ALA A O 1
ATOM 2406 N N . GLY A 1 310 ? 11.379 9.876 -9.084 1.00 92.62 310 GLY A N 1
ATOM 2407 C CA . GLY A 1 310 ? 11.079 8.611 -9.749 1.00 92.62 310 GLY A CA 1
ATOM 2408 C C . GLY A 1 310 ? 11.056 7.430 -8.780 1.00 92.62 310 GLY A C 1
ATOM 2409 O O . GLY A 1 310 ? 10.198 6.555 -8.909 1.00 92.62 310 GLY A O 1
ATOM 2410 N N . LYS A 1 311 ? 11.955 7.408 -7.787 1.00 88.31 311 LYS A N 1
ATOM 2411 C CA . LYS A 1 311 ? 11.933 6.400 -6.716 1.00 88.31 311 LYS A CA 1
ATOM 2412 C C . LYS A 1 311 ? 10.645 6.506 -5.902 1.00 88.31 311 LYS A C 1
ATOM 2414 O O . LYS A 1 311 ? 9.987 5.485 -5.715 1.00 88.31 311 LYS A O 1
ATOM 2419 N N . GLU A 1 312 ? 10.254 7.721 -5.520 1.00 87.19 312 GLU A N 1
ATOM 2420 C CA . GLU A 1 312 ? 9.024 7.968 -4.757 1.00 87.19 312 GLU A CA 1
ATOM 2421 C C . GLU A 1 312 ? 7.766 7.570 -5.532 1.00 87.19 312 GLU A C 1
ATOM 2423 O O . GLU A 1 312 ? 6.931 6.820 -5.031 1.00 87.19 312 GLU A O 1
ATOM 2428 N N . VAL A 1 313 ? 7.651 7.968 -6.802 1.00 91.25 313 VAL A N 1
ATOM 2429 C CA . VAL A 1 313 ? 6.504 7.592 -7.646 1.00 91.25 313 VAL A CA 1
ATOM 2430 C C . VAL A 1 313 ? 6.435 6.076 -7.854 1.00 91.25 313 VAL A C 1
ATOM 2432 O O . VAL A 1 313 ? 5.349 5.492 -7.822 1.00 91.25 313 VAL A O 1
ATOM 2435 N N . ARG A 1 314 ? 7.581 5.409 -8.049 1.00 88.56 314 ARG A N 1
ATOM 2436 C CA . ARG A 1 314 ? 7.625 3.942 -8.142 1.00 88.56 314 ARG A CA 1
ATOM 2437 C C . ARG A 1 314 ? 7.164 3.298 -6.837 1.00 88.56 314 ARG A C 1
ATOM 2439 O O . ARG A 1 314 ? 6.401 2.336 -6.887 1.00 88.56 314 ARG A O 1
ATOM 2446 N N . ARG A 1 315 ? 7.616 3.811 -5.692 1.00 81.44 315 ARG A N 1
ATOM 2447 C CA . ARG A 1 315 ? 7.206 3.328 -4.370 1.00 81.44 315 ARG A CA 1
ATOM 2448 C C . ARG A 1 315 ? 5.703 3.496 -4.173 1.00 81.44 315 ARG A C 1
ATOM 2450 O O . ARG A 1 315 ? 5.038 2.505 -3.904 1.00 81.44 315 ARG A O 1
ATOM 2457 N N . MET A 1 316 ? 5.166 4.688 -4.433 1.00 85.94 316 MET A N 1
ATOM 2458 C CA . MET A 1 316 ? 3.730 4.986 -4.395 1.00 85.94 316 MET A CA 1
ATOM 2459 C C . MET A 1 316 ? 2.923 3.991 -5.241 1.00 85.94 316 MET A C 1
ATOM 2461 O O . MET A 1 316 ? 1.913 3.461 -4.787 1.00 85.94 316 MET A O 1
ATOM 2465 N N . LEU A 1 317 ? 3.382 3.664 -6.453 1.00 87.19 317 LEU A N 1
ATOM 2466 C CA . LEU A 1 317 ? 2.728 2.656 -7.293 1.00 87.19 317 LEU A CA 1
ATOM 2467 C C . LEU A 1 317 ? 2.749 1.255 -6.677 1.00 87.19 317 LEU A C 1
ATOM 2469 O O . LEU A 1 317 ? 1.728 0.576 -6.700 1.00 87.19 317 LEU A O 1
ATOM 2473 N N . ILE A 1 318 ? 3.889 0.817 -6.145 1.00 82.00 318 ILE A N 1
ATOM 2474 C CA . ILE A 1 318 ? 4.045 -0.534 -5.589 1.00 82.00 318 ILE A CA 1
ATOM 2475 C C . ILE A 1 318 ? 3.311 -0.684 -4.251 1.00 82.00 318 ILE A C 1
ATOM 2477 O O . ILE A 1 318 ? 2.736 -1.737 -4.001 1.00 82.00 318 ILE A O 1
ATOM 2481 N N . VAL A 1 319 ? 3.317 0.350 -3.409 1.00 80.81 319 VAL A N 1
ATOM 2482 C CA . VAL A 1 319 ? 2.762 0.313 -2.049 1.00 80.81 319 VAL A CA 1
ATOM 2483 C C . VAL A 1 319 ? 1.274 0.665 -2.044 1.00 80.81 319 VAL A C 1
ATOM 2485 O O . VAL A 1 319 ? 0.469 -0.105 -1.526 1.00 80.81 319 VAL A O 1
ATOM 2488 N N . ALA A 1 320 ? 0.878 1.778 -2.671 1.00 82.81 320 ALA A N 1
ATOM 2489 C CA . ALA A 1 320 ? -0.512 2.245 -2.649 1.00 82.81 320 ALA A CA 1
ATOM 2490 C C . ALA A 1 320 ? -1.377 1.660 -3.779 1.00 82.81 320 ALA A C 1
ATOM 2492 O O . ALA A 1 320 ? -2.601 1.624 -3.657 1.00 82.81 320 ALA A O 1
ATOM 2493 N N . TYR A 1 321 ? -0.765 1.193 -4.877 1.00 84.25 321 TYR A N 1
ATOM 2494 C CA . TYR A 1 321 ? -1.480 0.619 -6.027 1.00 84.25 321 TYR A CA 1
ATOM 2495 C C . TYR A 1 321 ? -0.941 -0.744 -6.511 1.00 84.25 321 TYR A C 1
ATOM 2497 O O . TYR A 1 321 ? -0.882 -0.966 -7.729 1.00 84.25 321 TYR A O 1
ATOM 2505 N N . PRO A 1 322 ? -0.609 -1.695 -5.617 1.00 79.25 322 PRO A N 1
ATOM 2506 C CA . PRO A 1 322 ? 0.052 -2.962 -5.958 1.00 79.25 322 PRO A CA 1
ATOM 2507 C C . PRO A 1 322 ? -0.709 -3.774 -7.013 1.00 79.25 322 PRO A C 1
ATOM 2509 O O . PRO A 1 322 ? -0.115 -4.367 -7.909 1.00 79.25 322 PRO A O 1
ATOM 2512 N N . ASN A 1 323 ? -2.044 -3.728 -6.970 1.00 77.44 323 ASN A N 1
ATOM 2513 C CA . ASN A 1 323 ? -2.912 -4.497 -7.868 1.00 77.44 323 ASN A CA 1
ATOM 2514 C C . ASN A 1 323 ? -3.030 -3.896 -9.287 1.00 77.44 323 ASN A C 1
ATOM 2516 O O . ASN A 1 323 ? -3.576 -4.528 -10.206 1.00 77.44 323 ASN A O 1
ATOM 2520 N N . SER A 1 324 ? -2.541 -2.669 -9.492 1.00 83.56 324 SER A N 1
ATOM 2521 C CA . SER A 1 324 ? -2.600 -1.995 -10.790 1.00 83.56 324 SER A CA 1
ATOM 2522 C C . SER A 1 324 ? -1.753 -2.723 -11.841 1.00 83.56 324 SER A C 1
ATOM 2524 O O . SER A 1 324 ? -0.816 -3.465 -11.533 1.00 83.56 324 SER A O 1
ATOM 2526 N N . THR A 1 325 ? -2.101 -2.560 -13.119 1.00 86.06 325 THR A N 1
ATOM 2527 C CA . THR A 1 325 ? -1.278 -3.128 -14.206 1.00 86.06 325 THR A CA 1
ATOM 2528 C C . THR A 1 325 ? 0.067 -2.402 -14.273 1.00 86.06 325 THR A C 1
ATOM 2530 O O . THR A 1 325 ? 1.098 -2.991 -14.588 1.00 86.06 325 THR A O 1
ATOM 2533 N N . GLU A 1 326 ? 0.051 -1.123 -13.917 1.00 89.38 326 GLU A N 1
ATOM 2534 C CA . GLU A 1 326 ? 1.188 -0.227 -13.847 1.00 89.38 326 GLU A CA 1
ATOM 2535 C C . GLU A 1 326 ? 2.208 -0.668 -12.798 1.00 89.38 326 GLU A C 1
ATOM 2537 O O . GLU A 1 326 ? 3.383 -0.804 -13.136 1.00 89.38 326 GLU A O 1
ATOM 2542 N N . ALA A 1 327 ? 1.779 -0.966 -11.569 1.00 85.12 327 ALA A N 1
ATOM 2543 C CA . ALA A 1 327 ? 2.661 -1.502 -10.533 1.00 85.12 327 ALA A CA 1
ATOM 2544 C C . ALA A 1 327 ? 3.279 -2.839 -10.964 1.00 85.12 327 ALA A C 1
ATOM 2546 O O . ALA A 1 327 ? 4.492 -3.024 -10.882 1.00 85.12 327 ALA A O 1
ATOM 2547 N N . ARG A 1 328 ? 2.466 -3.735 -11.540 1.00 80.75 328 ARG A N 1
ATOM 2548 C CA . ARG A 1 328 ? 2.931 -5.038 -12.042 1.00 80.75 328 ARG A CA 1
ATOM 2549 C C . ARG A 1 328 ? 3.967 -4.937 -13.159 1.00 80.75 328 ARG A C 1
ATOM 2551 O O . ARG A 1 328 ? 4.822 -5.812 -13.256 1.00 80.75 328 ARG A O 1
ATOM 2558 N N . SER A 1 329 ? 3.950 -3.873 -13.963 1.00 83.12 329 SER A N 1
ATOM 2559 C CA . SER A 1 329 ? 4.969 -3.664 -15.003 1.00 83.12 329 SER A CA 1
ATOM 2560 C C . SER A 1 329 ? 6.392 -3.531 -14.441 1.00 83.12 329 SER A C 1
ATOM 2562 O O . SER A 1 329 ? 7.344 -3.875 -15.136 1.00 83.12 329 SER A O 1
ATOM 2564 N N . PHE A 1 330 ? 6.536 -3.121 -13.173 1.00 77.25 330 PHE A N 1
ATOM 2565 C CA . PHE A 1 330 ? 7.822 -3.076 -12.464 1.00 77.25 330 PHE A CA 1
ATOM 2566 C C . PHE A 1 330 ? 8.287 -4.425 -11.915 1.00 77.25 330 PHE A C 1
ATOM 2568 O O . PHE A 1 330 ? 9.421 -4.523 -11.454 1.00 77.25 330 PHE A O 1
ATOM 2575 N N . LEU A 1 331 ? 7.412 -5.431 -11.910 1.00 67.19 331 LEU A N 1
ATOM 2576 C CA . LEU A 1 331 ? 7.702 -6.780 -11.418 1.00 67.19 331 LEU A CA 1
ATOM 2577 C C . LEU A 1 331 ? 8.087 -7.731 -12.557 1.00 67.19 331 LEU A C 1
ATOM 2579 O O . LEU A 1 331 ? 8.663 -8.786 -12.320 1.00 67.19 331 LEU A O 1
ATOM 2583 N N . SER A 1 332 ? 7.739 -7.369 -13.796 1.00 56.44 332 SER A N 1
ATOM 2584 C CA . SER A 1 332 ? 8.030 -8.138 -15.011 1.00 56.44 332 SER A CA 1
ATOM 2585 C C . SER A 1 332 ? 9.313 -7.716 -15.740 1.00 56.44 332 SER A C 1
ATOM 2587 O O . SER A 1 332 ? 9.633 -8.310 -16.769 1.00 56.44 332 SER A O 1
ATOM 2589 N N . SER A 1 333 ? 9.984 -6.663 -15.266 1.00 44.78 333 SER A N 1
ATOM 2590 C CA . SER A 1 333 ? 11.228 -6.111 -15.827 1.00 44.78 333 SER A CA 1
ATOM 2591 C C . SER A 1 333 ? 12.455 -6.689 -15.140 1.00 44.78 333 SER A C 1
ATOM 2593 O O . SER A 1 333 ? 13.393 -7.085 -15.863 1.00 44.78 333 SER A O 1
#

Sequence (333 aa):
MYKTMKAVYDKGAASGWHLADKLDYFSTVLDAGRAYELRRRDDPQNAALKGITVDLASQLQYDPLISNDAAEWYVRLSATAYANDPQRGAAAQAIIAKLDAEDADPGRLARDADTDAAALAQQFPNDVQALLGQVDADLRAYNLTQDTAWRTLALQRAAQATFPIASVPQDLGRELFPIVDSARNAGAGYSDAERAAARVVASHRASAHGLPVIGRVLSHNVYLVITAPADEYFGRTKLSPIGVRNEITRIGKYLDAGWGGRMTQDTLYVIDSLEDWQHQYPRDYELPRLYKRVYDTLAREDTEAAKEAGKEVRRMLIVAYPNSTEARSFLSS

Organism: NCBI:txid3016050

Radius of gyration: 21.06 Å; chains: 1; bounding box: 42×55×56 Å

pLDDT: mean 87.3, std 12.13, range [37.75, 98.19]